Protein AF-A0A6C0F0F4-F1 (afdb_monomer_lite)

Radius of gyration: 43.68 Å; chains: 1; bounding box: 89×96×107 Å

Organism: NCBI:txid1070528

pLDDT: mean 72.04, std 22.29, range [31.94, 98.25]

Foldseek 3Di:
DDDDDDDDPCNVPDDDDDDDDDDDDDDDDDDDDDDDDDDDDDDDDDDDDDDDDDDDDDDDDDDDDDDDDDDDPPPPPPPPPPDPCNCVVVPLDDDPDPVLVVVLVVVLVVVVVVQVVCCVPVVDHDDPVVVVVCSSPPSSVVSCVVVVPPPPPPPPDDPPQQFAQAADPVRDGGRDGADVPDSHDPVVVVPRPQGGNPDDTPPPPPDPPDDPPPDDDDPCPPPPVDFDWDWDAQPNAIWTATPQQFTWHPDPVDTHTQAGQDPVSDGPNVPDDPDPPDDDDDDDDDDDDDDDDDDDDDDDDDDDDDDDDDDDDDDDDDDDDDDDDDDPDPPVVVVVVVVVVVVVVD

Structure (mmCIF, N/CA/C/O backbone):
data_AF-A0A6C0F0F4-F1
#
_entry.id   AF-A0A6C0F0F4-F1
#
loop_
_atom_site.group_PDB
_atom_site.id
_atom_site.type_symbol
_atom_site.label_atom_id
_atom_site.label_alt_id
_atom_site.label_comp_id
_atom_site.label_asym_id
_atom_site.label_entity_id
_atom_site.label_seq_id
_atom_site.pdbx_PDB_ins_code
_atom_site.Cartn_x
_atom_site.Cartn_y
_atom_site.Cartn_z
_atom_site.occupancy
_atom_site.B_iso_or_equiv
_atom_site.auth_seq_id
_atom_site.auth_comp_id
_atom_site.auth_asym_id
_atom_site.auth_atom_id
_atom_site.pdbx_PDB_model_num
ATOM 1 N N . MET A 1 1 ? -28.686 -41.088 42.254 1.00 45.53 1 MET A N 1
ATOM 2 C CA . MET A 1 1 ? -28.297 -39.808 41.620 1.00 45.53 1 MET A CA 1
ATOM 3 C C . MET A 1 1 ? -27.569 -38.955 42.652 1.00 45.53 1 MET A C 1
ATOM 5 O O . MET A 1 1 ? -28.222 -38.320 43.470 1.00 45.53 1 MET A O 1
ATOM 9 N N . SER A 1 2 ? -26.233 -39.005 42.679 1.00 46.75 2 SER A N 1
ATOM 10 C CA . SER A 1 2 ? -25.434 -38.201 43.618 1.00 46.75 2 SER A CA 1
ATOM 11 C C . SER A 1 2 ? -25.428 -36.741 43.190 1.00 46.75 2 SER A C 1
ATOM 13 O O . SER A 1 2 ? -24.999 -36.414 42.082 1.00 46.75 2 SER A O 1
ATOM 15 N N . ARG A 1 3 ? -25.915 -35.867 44.071 1.00 53.03 3 ARG A N 1
ATOM 16 C CA . ARG A 1 3 ? -25.839 -34.416 43.901 1.00 53.03 3 ARG A CA 1
ATOM 17 C C . ARG A 1 3 ? -24.384 -34.001 44.110 1.00 53.03 3 ARG A C 1
ATOM 19 O O . ARG A 1 3 ? -23.834 -34.228 45.183 1.00 53.03 3 ARG A O 1
ATOM 26 N N . LYS A 1 4 ? -23.756 -33.456 43.068 1.00 61.19 4 LYS A N 1
ATOM 27 C CA . LYS A 1 4 ? -22.416 -32.866 43.162 1.00 61.19 4 LYS A CA 1
ATOM 28 C C . LYS A 1 4 ? -22.505 -31.607 44.026 1.00 61.19 4 LYS A C 1
ATOM 30 O O . LYS A 1 4 ? -23.416 -30.802 43.832 1.00 61.19 4 LYS A O 1
ATOM 35 N N . SER A 1 5 ? -21.599 -31.480 44.987 1.00 75.00 5 SER A N 1
ATOM 36 C CA . SER A 1 5 ? -21.471 -30.304 45.844 1.00 75.00 5 SER A CA 1
ATOM 37 C C . SER A 1 5 ? -21.097 -29.064 45.019 1.00 75.00 5 SER A C 1
ATOM 39 O O . SER A 1 5 ? -20.391 -29.197 44.014 1.00 75.00 5 SER A O 1
ATOM 41 N N . PRO A 1 6 ? -21.575 -27.869 45.405 1.00 75.00 6 PRO A N 1
ATOM 42 C CA . PRO A 1 6 ? -21.180 -26.621 44.762 1.00 75.00 6 PRO A CA 1
ATOM 43 C C . PRO A 1 6 ? -19.680 -26.377 44.976 1.00 75.00 6 PRO A C 1
ATOM 45 O O . PRO A 1 6 ? -19.194 -26.505 46.098 1.00 75.00 6 PRO A O 1
ATOM 48 N N . LEU A 1 7 ? -18.968 -26.058 43.891 1.00 72.38 7 LEU A N 1
ATOM 49 C CA . LEU A 1 7 ? -17.549 -25.683 43.913 1.00 72.38 7 LEU A CA 1
ATOM 50 C C . LEU A 1 7 ? -17.374 -24.428 44.770 1.00 72.38 7 LEU A C 1
ATOM 52 O O . LEU A 1 7 ? -18.097 -23.443 44.579 1.00 72.38 7 LEU A O 1
ATOM 56 N N . THR A 1 8 ? -16.442 -24.471 45.717 1.00 84.25 8 THR A N 1
ATOM 57 C CA . THR A 1 8 ? -16.113 -23.315 46.553 1.00 84.25 8 THR A CA 1
ATOM 58 C C . THR A 1 8 ? -15.149 -22.395 45.807 1.00 84.25 8 THR A C 1
ATOM 60 O O . THR A 1 8 ? -14.489 -22.784 44.845 1.00 84.25 8 THR A O 1
ATOM 63 N N . ILE A 1 9 ? -15.081 -21.133 46.231 1.00 74.25 9 ILE A N 1
ATOM 64 C CA . ILE A 1 9 ? -14.183 -20.127 45.641 1.00 74.25 9 ILE A CA 1
ATOM 65 C C . ILE A 1 9 ? -12.708 -20.569 45.687 1.00 74.25 9 ILE A C 1
ATOM 67 O O . ILE A 1 9 ? -11.938 -20.235 44.787 1.00 74.25 9 ILE A O 1
ATOM 71 N N . ASP A 1 10 ? -12.344 -21.389 46.671 1.00 71.88 10 ASP A N 1
ATOM 72 C CA . ASP A 1 10 ? -10.990 -21.919 46.836 1.00 71.88 10 ASP A CA 1
ATOM 73 C C . ASP A 1 10 ? -10.621 -22.959 45.761 1.00 71.88 10 ASP A C 1
ATOM 75 O O . ASP A 1 10 ? -9.460 -23.038 45.358 1.00 71.88 10 ASP A O 1
ATOM 79 N N . ASP A 1 11 ? -11.604 -23.678 45.199 1.00 82.31 11 ASP A N 1
ATOM 80 C CA . ASP A 1 11 ? -11.387 -24.600 44.073 1.00 82.31 11 ASP A CA 1
ATOM 81 C C . ASP A 1 11 ? -11.025 -23.853 42.775 1.00 82.31 11 ASP A C 1
ATOM 83 O O . ASP A 1 11 ? -10.413 -24.418 41.867 1.00 82.31 11 ASP A O 1
ATOM 87 N N . ILE A 1 12 ? -11.410 -22.575 42.673 1.00 78.62 12 ILE A N 1
ATOM 88 C CA . ILE A 1 12 ? -11.171 -21.729 41.495 1.00 78.62 12 ILE A CA 1
ATOM 89 C C . ILE A 1 12 ? -9.824 -21.008 41.600 1.00 78.62 12 ILE A C 1
ATOM 91 O O . ILE A 1 12 ? -9.157 -20.804 40.585 1.00 78.62 12 ILE A O 1
ATOM 95 N N . LEU A 1 13 ? -9.421 -20.610 42.807 1.00 75.12 13 LEU A N 1
ATOM 96 C CA . LEU A 1 13 ? -8.236 -19.773 43.010 1.00 75.12 13 LEU A CA 1
ATOM 97 C C . LEU A 1 13 ? -6.936 -20.568 43.175 1.00 75.12 13 LEU A C 1
ATOM 99 O O . LEU A 1 13 ? -5.861 -19.995 43.007 1.00 75.12 13 LEU A O 1
ATOM 103 N N . GLY A 1 14 ? -7.024 -21.882 43.397 1.00 67.75 14 GLY A N 1
ATOM 104 C CA . GLY A 1 14 ? -5.859 -22.744 43.572 1.00 67.75 14 GLY A CA 1
ATOM 105 C C . GLY A 1 14 ? -5.114 -22.463 44.886 1.00 67.75 14 GLY A C 1
ATOM 106 O O . GLY A 1 14 ? -5.253 -21.394 45.483 1.00 67.75 14 GLY A O 1
ATOM 107 N N . PRO A 1 15 ? -4.326 -23.429 45.386 1.00 70.81 15 PRO A N 1
ATOM 108 C CA . PRO A 1 15 ? -3.599 -23.256 46.634 1.00 70.81 15 PRO A CA 1
ATOM 109 C C . PRO A 1 15 ? -2.618 -22.089 46.508 1.00 70.81 15 PRO A C 1
ATOM 111 O O . PRO A 1 15 ? -1.812 -22.027 45.578 1.00 70.81 15 PRO A O 1
ATOM 114 N N . ASN A 1 16 ? -2.708 -21.167 47.463 1.00 58.34 16 ASN A N 1
ATOM 115 C CA . ASN A 1 16 ? -1.835 -20.012 47.583 1.00 58.34 16 ASN A CA 1
ATOM 116 C C . ASN A 1 16 ? -0.414 -20.521 47.884 1.00 58.34 16 ASN A C 1
ATOM 118 O O . ASN A 1 16 ? -0.119 -20.938 49.003 1.00 58.34 16 ASN A O 1
ATOM 122 N N . ILE A 1 17 ? 0.437 -20.596 46.858 1.00 66.19 17 ILE A N 1
ATOM 123 C CA . ILE A 1 17 ? 1.831 -21.019 47.010 1.00 66.19 17 ILE A CA 1
ATOM 124 C C . ILE A 1 17 ? 2.569 -19.861 47.676 1.00 66.19 17 ILE A C 1
ATOM 126 O O . ILE A 1 17 ? 2.878 -18.859 47.027 1.00 66.19 17 ILE A O 1
ATOM 130 N N . GLU A 1 18 ? 2.833 -19.995 48.975 1.00 62.84 18 GLU A N 1
ATOM 131 C CA . GLU A 1 18 ? 3.741 -19.093 49.673 1.00 62.84 18 GLU A CA 1
ATOM 132 C C . GLU A 1 18 ? 5.120 -19.127 48.992 1.00 62.84 18 GLU A C 1
ATOM 134 O O . GLU A 1 18 ? 5.629 -20.207 48.665 1.00 62.84 18 GLU A O 1
ATOM 139 N N . PRO A 1 19 ? 5.732 -17.961 48.728 1.00 51.06 19 PRO A N 1
ATOM 140 C CA . PRO A 1 19 ? 7.023 -17.895 48.067 1.00 51.06 19 PRO A CA 1
ATOM 141 C C . PRO A 1 19 ? 8.103 -18.480 48.982 1.00 51.06 19 PRO A C 1
ATOM 143 O O . PRO A 1 19 ? 8.568 -17.833 49.916 1.00 51.06 19 PRO A O 1
ATOM 146 N N . SER A 1 20 ? 8.523 -19.709 48.684 1.00 50.16 20 SER A N 1
ATOM 147 C CA . SER A 1 20 ? 9.707 -20.327 49.275 1.00 50.16 20 SER A CA 1
ATOM 148 C C . SER A 1 20 ? 10.938 -19.463 48.997 1.00 50.16 20 SER A C 1
ATOM 150 O O . SER A 1 20 ? 11.209 -19.129 47.839 1.00 50.16 20 SER A O 1
ATOM 152 N N . GLU A 1 21 ? 11.677 -19.130 50.053 1.00 52.38 21 GLU A N 1
ATOM 153 C CA . GLU A 1 21 ? 12.922 -18.363 50.030 1.00 52.38 21 GLU A CA 1
ATOM 154 C C . GLU A 1 21 ? 13.905 -18.909 48.980 1.00 52.38 21 GLU A C 1
ATOM 156 O O . GLU A 1 21 ? 14.479 -19.990 49.118 1.00 52.38 21 GLU A O 1
ATOM 161 N N . VAL A 1 22 ? 14.102 -18.151 47.898 1.00 45.47 22 VAL A N 1
ATOM 162 C CA . VAL A 1 22 ? 15.100 -18.466 46.874 1.00 45.47 22 VAL A CA 1
ATOM 163 C C . VAL A 1 22 ? 16.435 -17.865 47.296 1.00 45.47 22 VAL A C 1
ATOM 165 O O . VAL A 1 22 ? 16.612 -16.648 47.336 1.00 45.47 22 VAL A O 1
ATOM 168 N N . SER A 1 23 ? 17.385 -18.755 47.571 1.00 51.34 23 SER A N 1
ATOM 169 C CA . SER A 1 23 ? 18.798 -18.461 47.791 1.00 51.34 23 SER A CA 1
ATOM 170 C C . SER A 1 23 ? 19.397 -17.598 46.673 1.00 51.34 23 SER A C 1
ATOM 172 O O . SER A 1 23 ? 19.218 -17.878 45.485 1.00 51.34 23 SER A O 1
ATOM 174 N N . SER A 1 24 ? 20.172 -16.597 47.077 1.00 48.16 24 SER A N 1
ATOM 175 C CA . SER A 1 24 ? 20.872 -15.606 46.258 1.00 48.16 24 SER A CA 1
ATOM 176 C C . SER A 1 24 ? 21.641 -16.202 45.060 1.00 48.16 24 SER A C 1
ATOM 178 O O . SER A 1 24 ? 22.442 -17.124 45.245 1.00 48.16 24 SER A O 1
ATOM 180 N N . PRO A 1 25 ? 21.497 -15.660 43.834 1.00 46.03 25 PRO A N 1
ATOM 181 C CA . PRO A 1 25 ? 22.268 -16.118 42.683 1.00 46.03 25 PRO A CA 1
ATOM 182 C C . PRO A 1 25 ? 23.699 -15.554 42.695 1.00 46.03 25 PRO A C 1
ATOM 184 O O . PRO A 1 25 ? 23.924 -14.365 42.926 1.00 46.03 25 PRO A O 1
ATOM 187 N N . LYS A 1 26 ? 24.678 -16.420 42.396 1.00 44.81 26 LYS A N 1
ATOM 188 C CA . LYS A 1 26 ? 26.081 -16.049 42.139 1.00 44.81 26 LYS A CA 1
ATOM 189 C C . LYS A 1 26 ? 26.202 -15.155 40.889 1.00 44.81 26 LYS A C 1
ATOM 191 O O . LYS A 1 26 ? 25.442 -15.339 39.937 1.00 44.81 26 LYS A O 1
ATOM 196 N N . PRO A 1 27 ? 27.182 -14.233 40.845 1.00 40.75 27 PRO A N 1
ATOM 197 C CA . PRO A 1 27 ? 27.330 -13.284 39.748 1.00 40.75 27 PRO A CA 1
ATOM 198 C C . PRO A 1 27 ? 27.832 -13.967 38.470 1.00 40.75 27 PRO A C 1
ATOM 200 O O . PRO A 1 27 ? 28.897 -14.586 38.445 1.00 40.75 27 PRO A O 1
ATOM 203 N N . ILE A 1 28 ? 27.065 -13.816 37.390 1.00 39.59 28 ILE A N 1
ATOM 204 C CA . ILE A 1 28 ? 27.452 -14.194 36.029 1.00 39.59 28 ILE A CA 1
ATOM 205 C C . ILE A 1 28 ? 28.293 -13.056 35.444 1.00 39.59 28 ILE A C 1
ATOM 207 O O . ILE A 1 28 ? 27.813 -11.935 35.282 1.00 39.59 28 ILE A O 1
ATOM 211 N N . GLN A 1 29 ? 29.551 -13.350 35.111 1.00 41.41 29 GLN A N 1
ATOM 212 C CA . GLN A 1 29 ? 30.416 -12.450 34.353 1.00 41.41 29 GLN A CA 1
ATOM 213 C C . GLN A 1 29 ? 29.905 -12.348 32.909 1.00 41.41 29 GLN A C 1
ATOM 215 O O . GLN A 1 29 ? 30.041 -13.279 32.117 1.00 41.41 29 GLN A O 1
ATOM 220 N N . THR A 1 30 ? 29.301 -11.213 32.560 1.00 34.50 30 THR A N 1
ATOM 221 C CA . THR A 1 30 ? 28.928 -10.885 31.182 1.00 34.50 30 THR A CA 1
ATOM 222 C C . THR A 1 30 ? 30.073 -10.176 30.471 1.00 34.50 30 THR A C 1
ATOM 224 O O . THR A 1 30 ? 30.497 -9.091 30.864 1.00 34.50 30 THR A O 1
ATOM 227 N N . SER A 1 31 ? 30.538 -10.786 29.385 1.00 45.12 31 SER A N 1
ATOM 228 C CA . SER A 1 31 ? 31.461 -10.214 28.410 1.00 45.12 31 SER A CA 1
ATOM 229 C C . SER A 1 31 ? 30.873 -8.991 27.686 1.00 45.12 31 SER A C 1
ATOM 231 O O . SER A 1 31 ? 29.740 -9.031 27.208 1.00 45.12 31 SER A O 1
ATOM 233 N N . ASN A 1 32 ? 31.702 -7.949 27.584 1.00 42.91 32 ASN A N 1
ATOM 234 C CA . ASN A 1 32 ? 31.602 -6.690 26.827 1.00 42.91 32 ASN A CA 1
ATOM 235 C C . ASN A 1 32 ? 30.522 -6.558 25.726 1.00 42.91 32 ASN A C 1
ATOM 237 O O . ASN A 1 32 ? 30.566 -7.289 24.732 1.00 42.91 32 ASN A O 1
ATOM 241 N N . PRO A 1 33 ? 29.685 -5.499 25.767 1.00 43.56 33 PRO A N 1
ATOM 242 C CA . PRO A 1 33 ? 28.956 -5.021 24.602 1.00 43.56 33 PRO A CA 1
ATOM 243 C C . PRO A 1 33 ? 29.789 -4.009 23.797 1.00 43.56 33 PRO A C 1
ATOM 245 O O . PRO A 1 33 ? 30.305 -3.012 24.300 1.00 43.56 33 PRO A O 1
ATOM 248 N N . LYS A 1 34 ? 29.885 -4.282 22.496 1.00 43.00 34 LYS A N 1
ATOM 249 C CA . LYS A 1 34 ? 30.520 -3.453 21.472 1.00 43.00 34 LYS A CA 1
ATOM 250 C C . LYS A 1 34 ? 29.698 -2.176 21.241 1.00 43.00 34 LYS A C 1
ATOM 252 O O . LYS A 1 34 ? 28.516 -2.247 20.913 1.00 43.00 34 LYS A O 1
ATOM 257 N N . LEU A 1 35 ? 30.353 -1.026 21.409 1.00 38.66 35 LEU A N 1
ATOM 258 C CA . LEU A 1 35 ? 29.859 0.324 21.124 1.00 38.66 35 LEU A CA 1
ATOM 259 C C . LEU A 1 35 ? 29.220 0.418 19.727 1.00 38.66 35 LEU A C 1
ATOM 261 O O . LEU A 1 35 ? 29.896 0.221 18.718 1.00 38.66 35 LEU A O 1
ATOM 265 N N . ILE A 1 36 ? 27.936 0.784 19.672 1.00 38.00 36 ILE A N 1
ATOM 266 C CA . ILE A 1 36 ? 27.292 1.329 18.472 1.00 38.00 36 ILE A CA 1
ATOM 267 C C . ILE A 1 36 ? 26.959 2.793 18.759 1.00 38.00 36 ILE A C 1
ATOM 269 O O . ILE A 1 36 ? 26.296 3.139 19.736 1.00 38.00 36 ILE A O 1
ATOM 273 N N . SER A 1 37 ? 27.501 3.648 17.901 1.00 37.75 37 SER A N 1
ATOM 274 C CA . SER A 1 37 ? 27.468 5.104 17.926 1.00 37.75 37 SER A CA 1
ATOM 275 C C . SER A 1 37 ? 26.051 5.686 17.929 1.00 37.75 37 SER A C 1
ATOM 277 O O . SER A 1 37 ? 25.209 5.330 17.105 1.00 37.75 37 SER A O 1
ATOM 279 N N . LYS A 1 38 ? 25.832 6.648 18.831 1.00 34.19 38 LYS A N 1
ATOM 280 C CA . LYS A 1 38 ? 24.619 7.461 18.980 1.00 34.19 38 LYS A CA 1
ATOM 281 C C . LYS A 1 38 ? 24.407 8.375 17.764 1.00 34.19 38 LYS A C 1
ATOM 283 O O . LYS A 1 38 ? 25.158 9.326 17.568 1.00 34.19 38 LYS A O 1
ATOM 288 N N . GLY A 1 39 ? 23.341 8.136 17.001 1.00 34.97 39 GLY A N 1
ATOM 289 C CA . GLY A 1 39 ? 22.760 9.121 16.085 1.00 34.97 39 GLY A CA 1
ATOM 290 C C . GLY A 1 39 ? 21.808 10.045 16.847 1.00 34.97 39 GLY A C 1
ATOM 291 O O . GLY A 1 39 ? 20.791 9.595 17.367 1.00 34.97 39 GLY A O 1
ATOM 292 N N . LYS A 1 40 ? 22.152 11.334 16.942 1.00 39.41 40 LYS A N 1
ATOM 293 C CA . LYS A 1 40 ? 21.338 12.384 17.574 1.00 39.41 40 LYS A CA 1
ATOM 294 C C . LYS A 1 40 ? 20.055 12.621 16.766 1.00 39.41 40 LYS A C 1
ATOM 296 O O . LYS A 1 40 ? 20.112 13.218 15.696 1.00 39.41 40 LYS A O 1
ATOM 301 N N . SER A 1 41 ? 18.899 12.216 17.285 1.00 37.19 41 SER A N 1
ATOM 302 C CA . SER A 1 41 ? 17.595 12.671 16.782 1.00 37.19 41 SER A CA 1
ATOM 303 C C . SER A 1 41 ? 17.152 13.872 17.619 1.00 37.19 41 SER A C 1
ATOM 305 O O . SER A 1 41 ? 16.857 13.734 18.804 1.00 37.19 41 SER A O 1
ATOM 307 N N . LYS A 1 42 ? 17.152 15.068 17.021 1.00 38.50 42 LYS A N 1
ATOM 308 C CA . LYS A 1 42 ? 16.569 16.277 17.619 1.00 38.50 42 LYS A CA 1
ATOM 309 C C . LYS A 1 42 ? 15.053 16.082 17.726 1.00 38.50 42 LYS A C 1
ATOM 311 O O . LYS A 1 42 ? 14.377 16.005 16.703 1.00 38.50 42 LYS A O 1
ATOM 316 N N . ALA A 1 43 ? 14.528 16.014 18.946 1.00 36.47 43 ALA A N 1
ATOM 317 C CA . ALA A 1 43 ? 13.098 16.130 19.193 1.00 36.47 43 ALA A CA 1
ATOM 318 C C . ALA A 1 43 ? 12.671 17.578 18.903 1.00 36.47 43 ALA A C 1
ATOM 320 O O . ALA A 1 43 ? 13.153 18.513 19.539 1.00 36.47 43 ALA A O 1
ATOM 321 N N . LYS A 1 44 ? 11.810 17.759 17.899 1.00 43.09 44 LYS A N 1
ATOM 322 C CA . LYS A 1 44 ? 11.150 19.029 17.593 1.00 43.09 44 LYS A CA 1
ATOM 323 C C . LYS A 1 44 ? 9.868 19.066 18.422 1.00 43.09 44 LYS A C 1
ATOM 325 O O . LYS A 1 44 ? 8.933 18.327 18.127 1.00 43.09 44 LYS A O 1
ATOM 330 N N . SER A 1 45 ? 9.861 19.859 19.488 1.00 35.78 45 SER A N 1
ATOM 331 C CA . SER A 1 45 ? 8.654 20.187 20.241 1.00 35.78 45 SER A CA 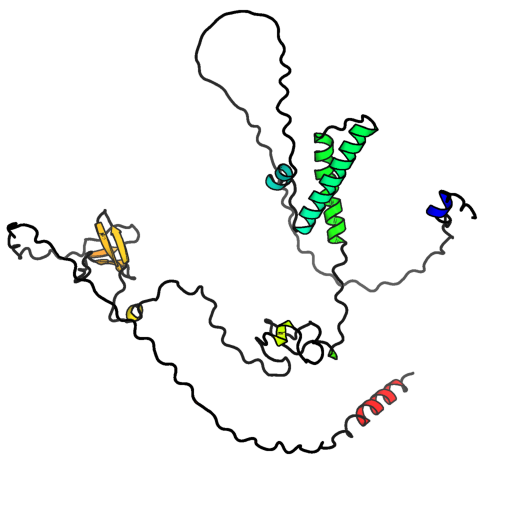1
ATOM 332 C C . SER A 1 45 ? 7.688 20.927 19.314 1.00 35.78 45 SER A C 1
ATOM 334 O O . SER A 1 45 ? 8.020 21.967 18.750 1.00 35.78 45 SER A O 1
ATOM 336 N N . ILE A 1 46 ? 6.507 20.350 19.105 1.00 34.06 46 ILE A N 1
ATOM 337 C CA . ILE A 1 46 ? 5.395 20.996 18.409 1.00 34.06 46 ILE A CA 1
ATOM 338 C C . ILE A 1 46 ? 4.449 21.475 19.508 1.00 34.06 46 ILE A C 1
ATOM 340 O O . ILE A 1 46 ? 3.703 20.686 20.080 1.00 34.06 46 ILE A O 1
ATOM 344 N N . SER A 1 47 ? 4.530 22.760 19.841 1.00 36.12 47 SER A N 1
ATOM 345 C CA . SER A 1 47 ? 3.505 23.459 20.611 1.00 36.12 47 SER A CA 1
ATOM 346 C C . SER A 1 47 ? 2.329 23.744 19.679 1.00 36.12 47 SER A C 1
ATOM 348 O O . SER A 1 47 ? 2.461 24.535 18.746 1.00 36.12 47 SER A O 1
ATOM 350 N N . ILE A 1 48 ? 1.203 23.070 19.900 1.00 32.16 48 ILE A N 1
ATOM 351 C CA . ILE A 1 48 ? -0.057 23.358 19.210 1.00 32.16 48 ILE A CA 1
ATOM 352 C C . ILE A 1 48 ? -0.782 24.415 20.043 1.00 32.16 48 ILE A C 1
ATOM 354 O O . ILE A 1 48 ? -1.341 24.105 21.092 1.00 32.16 48 ILE A O 1
ATOM 358 N N . SER A 1 49 ? -0.721 25.667 19.601 1.00 32.78 49 SER A N 1
ATOM 359 C CA . SER A 1 49 ? -1.587 26.744 20.075 1.00 32.78 49 SER A CA 1
ATOM 360 C C . SER A 1 49 ? -2.964 26.593 19.428 1.00 32.78 49 SER A C 1
ATOM 362 O O . SER A 1 49 ? -3.093 26.529 18.207 1.00 32.78 49 SER A O 1
ATOM 364 N N . ILE A 1 50 ? -3.993 26.495 20.266 1.00 38.47 50 ILE A N 1
ATOM 365 C CA . ILE A 1 50 ? -5.400 26.471 19.862 1.00 38.47 50 ILE A CA 1
ATOM 366 C C . ILE A 1 50 ? -5.802 27.918 19.526 1.00 38.47 50 ILE A C 1
ATOM 368 O O . ILE A 1 50 ? -5.581 28.792 20.366 1.00 38.47 50 ILE A O 1
ATOM 372 N N . PRO A 1 51 ? -6.352 28.217 18.335 1.00 36.88 51 PRO A N 1
ATOM 373 C CA . PRO A 1 51 ? -6.843 29.555 18.038 1.00 36.88 51 PRO A CA 1
ATOM 374 C C . PRO A 1 51 ? -8.179 29.804 18.751 1.00 36.88 51 PRO A C 1
ATOM 376 O O . PRO A 1 51 ? -9.165 29.108 18.506 1.00 36.88 51 PRO A O 1
ATOM 379 N N . ASN A 1 52 ? -8.204 30.824 19.611 1.00 37.41 52 ASN A N 1
ATOM 380 C CA . ASN A 1 52 ? -9.439 31.428 20.103 1.00 37.41 52 ASN A CA 1
ATOM 381 C C . ASN A 1 52 ? -10.190 32.032 18.914 1.00 37.41 52 ASN A C 1
ATOM 383 O O . ASN A 1 52 ? -9.653 32.865 18.187 1.00 37.41 52 ASN A O 1
ATOM 387 N N . THR A 1 53 ? -11.424 31.583 18.705 1.00 31.94 53 THR A N 1
ATOM 388 C CA . THR A 1 53 ? -12.333 32.156 17.713 1.00 31.94 53 THR A CA 1
ATOM 389 C C . THR A 1 53 ? -13.182 33.204 18.425 1.00 31.94 53 THR A C 1
ATOM 391 O O . THR A 1 53 ? -14.208 32.886 19.019 1.00 31.94 53 THR A O 1
ATOM 394 N N . GLU A 1 54 ? -12.711 34.449 18.422 1.00 35.62 54 GLU A N 1
ATOM 395 C CA . GLU A 1 54 ? -13.524 35.608 18.785 1.00 35.62 54 GLU A CA 1
ATOM 396 C C . GLU A 1 54 ? -14.362 36.006 17.566 1.00 35.62 54 GLU A C 1
ATOM 398 O O . GLU A 1 54 ? -13.851 36.401 16.521 1.00 35.62 54 GLU A O 1
ATOM 403 N N . SER A 1 55 ? -15.671 35.820 17.705 1.00 33.00 55 SER A N 1
ATOM 404 C CA . SER A 1 55 ? -16.706 36.278 16.786 1.00 33.00 55 SER A CA 1
ATOM 405 C C . SER A 1 55 ? -17.107 37.694 17.189 1.00 33.00 55 SER A C 1
ATOM 407 O O . SER A 1 55 ? -17.773 37.870 18.209 1.00 33.00 55 SER A O 1
ATOM 409 N N . SER A 1 56 ? -16.732 38.693 16.394 1.00 41.41 56 SER A N 1
ATOM 410 C CA . SER A 1 56 ? -17.282 40.045 16.482 1.00 41.41 56 SER A CA 1
ATOM 411 C C . SER A 1 56 ? -18.514 40.189 15.584 1.00 41.41 56 SER A C 1
ATOM 413 O O . SER A 1 56 ? -18.453 39.908 14.385 1.00 41.41 56 SER A O 1
ATOM 415 N N . ASN A 1 57 ? -19.600 40.665 16.199 1.00 39.50 57 ASN A N 1
ATOM 416 C CA . ASN A 1 57 ? -20.791 41.272 15.589 1.00 39.50 57 ASN A CA 1
ATOM 417 C C . ASN A 1 57 ? -20.375 42.430 14.637 1.00 39.50 57 ASN A C 1
ATOM 419 O O . ASN A 1 57 ? -19.241 42.893 14.706 1.00 39.50 57 ASN A O 1
ATOM 423 N N . GLU A 1 58 ? -21.179 42.976 13.720 1.00 40.44 58 GLU A N 1
ATOM 424 C CA . GLU A 1 58 ? -22.504 43.577 13.919 1.00 40.44 58 GLU A CA 1
ATOM 425 C C . GLU A 1 58 ? -22.975 44.189 12.575 1.00 40.44 58 GLU A C 1
ATOM 427 O O . GLU A 1 58 ? -22.134 44.691 11.828 1.00 40.44 58 GLU A O 1
ATOM 432 N N . ALA A 1 59 ? -24.285 44.182 12.282 1.00 35.88 59 ALA A N 1
ATOM 433 C CA . ALA A 1 59 ? -25.020 45.335 11.725 1.00 35.88 59 ALA A CA 1
ATOM 434 C C . ALA A 1 59 ? -26.521 45.029 11.512 1.00 35.88 59 ALA A C 1
ATOM 436 O O . ALA A 1 59 ? -26.895 44.301 10.598 1.00 35.88 59 ALA A O 1
ATOM 437 N N . ASN A 1 60 ? -27.334 45.679 12.353 1.00 40.38 60 ASN A N 1
ATOM 438 C CA . ASN A 1 60 ? -28.631 46.331 12.110 1.00 40.38 60 ASN A CA 1
ATOM 439 C C . ASN A 1 60 ? -29.801 45.560 11.467 1.00 40.38 60 ASN A C 1
ATOM 441 O O . ASN A 1 60 ? -29.745 45.180 10.304 1.00 40.38 60 ASN A O 1
ATOM 445 N N . THR A 1 61 ? -30.951 45.523 12.159 1.00 36.97 61 THR A N 1
ATOM 446 C CA . THR A 1 61 ? -32.148 46.337 11.822 1.00 36.97 61 THR A CA 1
ATOM 447 C C . THR A 1 61 ? -33.160 46.295 12.981 1.00 36.97 61 THR A C 1
ATOM 449 O O . THR A 1 61 ? -33.281 45.300 13.690 1.00 36.97 61 THR A O 1
ATOM 452 N N . GLU A 1 62 ? -33.821 47.431 13.184 1.00 44.53 62 GLU A N 1
ATOM 453 C CA . GLU A 1 62 ? -34.672 47.844 14.299 1.00 44.53 62 GLU A CA 1
ATOM 454 C C . GLU A 1 62 ? -36.037 47.136 14.424 1.00 44.53 62 GLU A C 1
ATOM 456 O O . GLU A 1 62 ? -36.585 46.594 13.467 1.00 44.53 62 GLU A O 1
ATOM 461 N N . SER A 1 63 ? -36.635 47.356 15.605 1.00 40.00 63 SER A N 1
ATOM 462 C CA . SER A 1 63 ? -38.072 47.373 15.936 1.00 40.00 63 SER A CA 1
ATOM 463 C C . SER A 1 63 ? -38.777 46.024 16.150 1.00 40.00 63 SER A C 1
ATOM 465 O O . SER A 1 63 ? -39.010 45.257 15.228 1.00 40.00 63 SER A O 1
ATOM 467 N N . ASN A 1 64 ? -39.223 45.739 17.378 1.00 38.12 64 ASN A N 1
ATOM 468 C CA . ASN A 1 64 ? -40.538 46.172 17.865 1.00 38.12 64 ASN A CA 1
ATOM 469 C C . ASN A 1 64 ? -40.758 45.713 19.321 1.00 38.12 64 ASN A C 1
ATOM 471 O O . ASN A 1 64 ? -40.323 44.642 19.737 1.00 38.12 64 ASN A O 1
ATOM 475 N N . SER A 1 65 ? -41.437 46.548 20.094 1.00 50.25 65 SER A N 1
ATOM 476 C CA . SER A 1 65 ? -41.741 46.384 21.515 1.00 50.25 65 SER A CA 1
ATOM 477 C C . SER A 1 65 ? -42.893 45.409 21.780 1.00 50.25 65 SER A C 1
ATOM 479 O O . SER A 1 65 ? -43.975 45.590 21.228 1.00 50.25 65 SER A O 1
ATOM 481 N N . ASN A 1 66 ? -42.707 44.465 22.711 1.00 45.28 66 ASN A N 1
ATOM 482 C CA . ASN A 1 66 ? -43.769 44.001 23.615 1.00 45.28 66 ASN A CA 1
ATOM 483 C C . ASN A 1 66 ? -43.189 43.205 24.804 1.00 45.28 66 ASN A C 1
ATOM 485 O O . ASN A 1 66 ? -42.386 42.299 24.575 1.00 45.28 66 ASN A O 1
ATOM 489 N N . PRO A 1 67 ? -43.579 43.484 26.064 1.00 56.84 67 PRO A N 1
ATOM 490 C CA . PRO A 1 67 ? -43.137 42.704 27.211 1.00 56.84 67 PRO A CA 1
ATOM 491 C C . PRO A 1 67 ? -44.137 41.577 27.493 1.00 56.84 67 PRO A C 1
ATOM 493 O O . PRO A 1 67 ? -45.311 41.833 27.751 1.00 56.84 67 PRO A O 1
ATOM 496 N N . ASN A 1 68 ? -43.673 40.329 27.496 1.00 44.56 68 ASN A N 1
ATOM 497 C CA . ASN A 1 68 ? -44.415 39.229 28.109 1.00 44.56 68 ASN A CA 1
ATOM 498 C C . ASN A 1 68 ? -43.448 38.391 28.965 1.00 44.56 68 ASN A C 1
ATOM 500 O O . ASN A 1 68 ? -42.400 37.985 28.454 1.00 44.56 68 ASN A O 1
ATOM 504 N N . PRO A 1 69 ? -43.727 38.179 30.263 1.00 62.94 69 PRO A N 1
ATOM 505 C CA . PRO A 1 69 ? -42.829 37.477 31.164 1.00 62.94 69 PRO A CA 1
ATOM 506 C C . PRO A 1 69 ? -43.066 35.962 31.101 1.00 62.94 69 PRO A C 1
ATOM 508 O O . PRO A 1 69 ? -44.155 35.505 30.771 1.00 62.94 69 PRO A O 1
ATOM 511 N N . ASN A 1 70 ? -42.055 35.202 31.525 1.00 57.75 70 ASN A N 1
ATOM 512 C CA . ASN A 1 70 ? -42.063 33.749 31.722 1.00 57.75 70 ASN A CA 1
ATOM 513 C C . ASN A 1 70 ? -42.124 32.873 30.465 1.00 57.75 70 ASN A C 1
ATOM 515 O O . ASN A 1 70 ? -43.188 32.518 29.974 1.00 57.75 70 ASN A O 1
ATOM 519 N N . LEU A 1 71 ? -40.956 32.357 30.089 1.00 44.12 71 LEU A N 1
ATOM 520 C CA . LEU A 1 71 ? -40.666 30.921 30.134 1.00 44.12 71 LEU A CA 1
ATOM 521 C C . LEU A 1 71 ? -39.167 30.756 29.902 1.00 44.12 71 LEU A C 1
ATOM 523 O O . LEU A 1 71 ? -38.633 31.272 28.931 1.00 44.12 71 LEU A O 1
ATOM 527 N N . ASN A 1 72 ? -38.498 30.082 30.830 1.00 55.44 72 ASN A N 1
ATOM 528 C CA . ASN A 1 72 ? -37.093 29.713 30.747 1.00 55.44 72 ASN A CA 1
ATOM 529 C C . ASN A 1 72 ? -37.008 28.413 29.927 1.00 55.44 72 ASN A C 1
ATOM 531 O O . ASN A 1 72 ? -37.355 27.358 30.470 1.00 55.44 72 ASN A O 1
ATOM 535 N N . PRO A 1 73 ? -36.614 28.425 28.638 1.00 49.00 73 PRO A N 1
ATOM 536 C CA . PRO A 1 73 ? -36.296 27.194 27.953 1.00 49.00 73 PRO A CA 1
ATOM 537 C C . PRO A 1 73 ? -34.852 26.889 28.330 1.00 49.00 73 PRO A C 1
ATOM 539 O O . PRO A 1 73 ? -33.922 27.551 27.875 1.00 49.00 73 PRO A O 1
ATOM 542 N N . ASN A 1 74 ? -34.662 25.882 29.180 1.00 50.22 74 ASN A N 1
ATOM 543 C CA . ASN A 1 74 ? -33.396 25.169 29.219 1.00 50.22 74 ASN A CA 1
ATOM 544 C C . ASN A 1 74 ? -33.104 24.715 27.788 1.00 50.22 74 ASN A C 1
ATOM 546 O O . ASN A 1 74 ? -33.647 23.713 27.323 1.00 50.22 74 ASN A O 1
ATOM 550 N N . THR A 1 75 ? -32.288 25.499 27.088 1.00 42.81 75 THR A N 1
ATOM 551 C CA . THR A 1 75 ? -31.711 25.185 25.792 1.00 42.81 75 THR A CA 1
ATOM 552 C C . THR A 1 75 ? -30.791 23.997 26.020 1.00 42.81 75 THR A C 1
ATOM 554 O O . THR A 1 75 ? -29.592 24.148 26.250 1.00 42.81 75 THR A O 1
ATOM 557 N N . SER A 1 76 ? -31.369 22.797 26.040 1.00 53.97 76 SER A N 1
ATOM 558 C CA . SER A 1 76 ? -30.625 21.563 25.886 1.00 53.97 76 SER A CA 1
ATOM 559 C C . SER A 1 76 ? -30.012 21.633 24.498 1.00 53.97 76 SER A C 1
ATOM 561 O O . SER A 1 76 ? -30.667 21.389 23.483 1.00 53.97 76 SER A O 1
ATOM 563 N N . SER A 1 77 ? -28.748 22.051 24.446 1.00 55.66 77 SER A N 1
ATOM 564 C CA . SER A 1 77 ? -27.932 21.865 23.259 1.00 55.66 77 SER A CA 1
ATOM 565 C C . SER A 1 77 ? -28.140 20.420 22.798 1.00 55.66 77 SER A C 1
ATOM 567 O O . SER A 1 77 ? -28.135 19.512 23.639 1.00 55.66 77 SER A O 1
ATOM 569 N N . PRO A 1 78 ? -28.431 20.192 21.504 1.00 60.16 78 PRO A N 1
ATOM 570 C CA . PRO A 1 78 ? -28.686 18.853 21.005 1.00 60.16 78 PRO A CA 1
ATOM 571 C C . PRO A 1 78 ? -27.490 18.005 21.410 1.00 60.16 78 PRO A C 1
ATOM 573 O O . PRO A 1 78 ? -26.364 18.299 21.006 1.00 60.16 78 PRO A O 1
ATOM 576 N N . VAL A 1 79 ? -27.735 17.026 22.284 1.00 53.28 79 VAL A N 1
ATOM 577 C CA . VAL A 1 79 ? -26.721 16.097 22.773 1.00 53.28 79 VAL A CA 1
ATOM 578 C C . VAL A 1 79 ? -26.233 15.365 21.539 1.00 53.28 79 VAL A C 1
ATOM 580 O O . VAL A 1 79 ? -26.869 14.422 21.072 1.00 53.28 79 VAL A O 1
ATOM 583 N N . GLN A 1 80 ? -25.159 15.877 20.942 1.00 57.41 80 GLN A N 1
ATOM 584 C CA . GLN A 1 80 ? -24.549 15.271 19.780 1.00 57.41 80 GLN A CA 1
ATOM 585 C C . GLN A 1 80 ? -24.057 13.920 20.256 1.00 57.41 80 GLN A C 1
ATOM 587 O O . GLN A 1 80 ? -23.126 13.814 21.056 1.00 57.41 80 GLN A O 1
ATOM 592 N N . GLU A 1 81 ? -24.756 12.880 19.828 1.00 65.19 81 GLU A N 1
ATOM 593 C CA . GLU A 1 81 ? -24.373 11.519 20.108 1.00 65.19 81 GLU A CA 1
ATOM 594 C C . GLU A 1 81 ? -22.993 11.328 19.476 1.00 65.19 81 GLU A C 1
ATOM 596 O O . GLU A 1 81 ? -22.867 11.205 18.260 1.00 65.19 81 GLU A O 1
ATOM 601 N N . THR A 1 82 ? -21.938 11.411 20.296 1.00 65.06 82 THR A N 1
ATOM 602 C CA . THR A 1 82 ? -20.558 11.205 19.849 1.00 65.06 82 THR A CA 1
ATOM 603 C C . THR A 1 82 ? -20.467 9.817 19.228 1.00 65.06 82 THR A C 1
ATOM 605 O O . THR A 1 82 ? -20.433 8.795 19.916 1.00 65.06 82 THR A O 1
ATOM 608 N N . ASN A 1 83 ? -20.556 9.780 17.902 1.00 83.88 83 ASN A N 1
ATOM 609 C CA . ASN A 1 83 ? -20.404 8.574 17.120 1.00 83.88 83 ASN A CA 1
ATOM 610 C C . ASN A 1 83 ? -18.907 8.235 17.118 1.00 83.88 83 ASN A C 1
ATOM 612 O O . ASN A 1 83 ? -18.061 9.120 16.988 1.00 83.88 83 ASN A O 1
ATOM 616 N N . ILE A 1 84 ? -18.567 6.957 17.259 1.00 86.56 84 ILE A N 1
ATOM 617 C CA . ILE A 1 84 ? -17.194 6.449 17.126 1.00 86.56 84 ILE A CA 1
ATOM 618 C C . ILE A 1 84 ? -16.546 6.971 15.839 1.00 86.56 84 ILE A C 1
ATOM 620 O O . ILE A 1 84 ? -15.363 7.317 15.826 1.00 86.56 84 ILE A O 1
ATOM 624 N N . ASP A 1 85 ? -17.345 7.090 14.779 1.00 85.62 85 ASP A N 1
ATOM 625 C CA . ASP A 1 85 ? -16.927 7.637 13.496 1.00 85.62 85 ASP A CA 1
ATOM 626 C C . ASP A 1 85 ? -16.400 9.070 13.630 1.00 85.62 85 ASP A C 1
ATOM 628 O O . ASP A 1 85 ? -15.426 9.413 12.976 1.00 85.62 85 ASP A O 1
ATOM 632 N N . TYR A 1 86 ? -16.954 9.897 14.522 1.00 89.94 86 TYR A N 1
ATOM 633 C CA . TYR A 1 86 ? -16.455 11.253 14.781 1.00 89.94 86 TYR A CA 1
ATOM 634 C C . TYR A 1 86 ? -15.048 11.231 15.395 1.00 89.94 86 TYR A C 1
ATOM 636 O O . TYR A 1 86 ? -14.166 11.973 14.964 1.00 89.94 86 TYR A O 1
ATOM 644 N N . ILE A 1 87 ? -14.806 10.337 16.361 1.00 87.50 87 ILE A N 1
ATOM 645 C CA . ILE A 1 87 ? -13.494 10.193 17.015 1.00 87.50 87 ILE A CA 1
ATOM 646 C C . ILE A 1 87 ? -12.434 9.751 15.995 1.00 87.50 87 ILE A C 1
ATOM 648 O O . ILE A 1 87 ? -11.315 10.271 15.989 1.00 87.50 87 ILE A O 1
ATOM 652 N N . LEU A 1 88 ? -12.788 8.812 15.114 1.00 86.69 88 LEU A N 1
ATOM 653 C CA . LEU A 1 88 ? -11.879 8.292 14.093 1.00 86.69 88 LEU A CA 1
ATOM 654 C C . LEU A 1 88 ? -11.675 9.278 12.929 1.00 86.69 88 LEU A C 1
ATOM 656 O O . LEU A 1 88 ? -10.534 9.508 12.526 1.00 86.69 88 LEU A O 1
ATOM 660 N N . ASN A 1 89 ? -12.743 9.897 12.416 1.00 89.00 89 ASN A N 1
ATOM 661 C CA . ASN A 1 89 ? -12.695 10.777 11.242 1.00 89.00 89 ASN A CA 1
ATOM 662 C C . ASN A 1 89 ? -12.013 12.116 11.533 1.00 89.00 89 ASN A C 1
ATOM 664 O O . ASN A 1 89 ? -11.292 12.627 10.678 1.00 89.00 89 ASN A O 1
ATOM 668 N N . ASN A 1 90 ? -12.150 12.650 12.749 1.00 90.25 90 ASN A N 1
ATOM 669 C CA . ASN A 1 90 ? -11.464 13.887 13.134 1.00 90.25 90 ASN A CA 1
ATOM 670 C C . ASN A 1 90 ? -9.986 13.680 13.470 1.00 90.25 90 ASN A C 1
ATOM 672 O O . ASN A 1 90 ? -9.278 14.631 13.799 1.00 90.25 90 ASN A O 1
ATOM 676 N N . GLY A 1 91 ? -9.500 12.437 13.414 1.00 86.00 91 GLY A N 1
ATOM 677 C CA . GLY A 1 91 ? -8.102 12.124 13.672 1.00 86.00 91 GLY A CA 1
ATOM 678 C C . GLY A 1 91 ? -7.661 12.405 15.109 1.00 86.00 91 GLY A C 1
ATOM 679 O O . GLY A 1 91 ? -6.463 12.590 15.324 1.00 86.00 91 GLY A O 1
ATOM 680 N N . LEU A 1 92 ? -8.597 12.410 16.072 1.00 90.25 92 LEU A N 1
ATOM 681 C CA . LEU A 1 92 ? -8.304 12.490 17.512 1.00 90.25 92 LEU A CA 1
ATOM 682 C C . LEU A 1 92 ? -7.403 11.333 17.950 1.00 90.25 92 LEU A C 1
ATOM 684 O O . LEU A 1 92 ? -6.505 11.513 18.769 1.00 90.25 92 LEU A O 1
ATOM 688 N N . VAL A 1 93 ? -7.613 10.154 17.359 1.00 92.38 93 VAL A N 1
ATOM 689 C CA . VAL A 1 93 ? -6.746 8.992 17.538 1.00 92.38 93 VAL A CA 1
ATOM 690 C C . VAL A 1 93 ? -6.311 8.478 16.173 1.00 92.38 93 VAL A C 1
ATOM 692 O O . VAL A 1 93 ? -7.136 8.135 15.327 1.00 92.38 93 VAL A 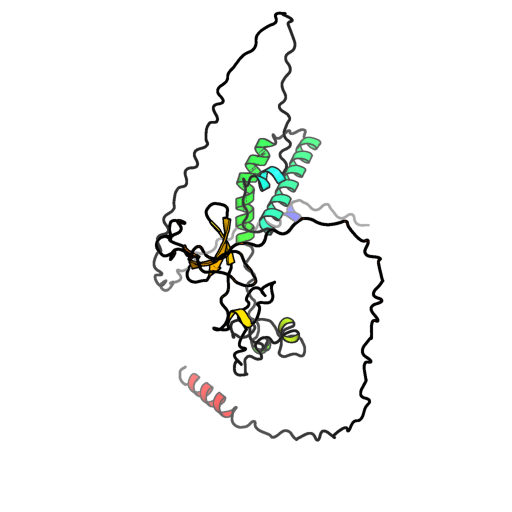O 1
ATOM 695 N N . LYS A 1 94 ? -4.995 8.415 15.953 1.00 92.25 94 LYS A N 1
ATOM 696 C CA . LYS A 1 94 ? -4.394 7.853 14.739 1.00 92.25 94 LYS A CA 1
ATOM 697 C C . LYS A 1 94 ? -3.746 6.517 15.069 1.00 92.25 94 LYS A C 1
ATOM 699 O O . LYS A 1 94 ? -2.945 6.425 15.995 1.00 92.25 94 LYS A O 1
ATOM 704 N N . PHE A 1 95 ? -4.099 5.497 14.296 1.00 93.00 95 PHE A N 1
ATOM 705 C CA . PHE A 1 95 ? -3.554 4.149 14.416 1.00 93.00 95 PHE A CA 1
ATOM 706 C C . PHE A 1 95 ? -2.688 3.819 13.201 1.00 93.00 95 PHE A C 1
ATOM 708 O O . PHE A 1 95 ? -3.024 4.194 12.078 1.00 93.00 95 PHE A O 1
ATOM 715 N N . ASP A 1 96 ? -1.604 3.073 13.415 1.00 91.69 96 ASP A N 1
ATOM 716 C CA . ASP A 1 96 ? -0.657 2.715 12.350 1.00 91.69 96 ASP A CA 1
ATOM 717 C C . ASP A 1 96 ? -1.172 1.557 11.481 1.00 91.69 96 ASP A C 1
ATOM 719 O O . ASP A 1 96 ? -0.751 1.368 10.339 1.00 91.69 96 ASP A O 1
ATOM 723 N N . ASN A 1 97 ? -2.066 0.733 12.034 1.00 91.06 97 ASN A N 1
ATOM 724 C CA . ASN A 1 97 ? -2.541 -0.495 11.408 1.00 91.06 97 ASN A CA 1
ATOM 725 C C . ASN A 1 97 ? -4.064 -0.621 11.530 1.00 91.06 97 ASN A C 1
ATOM 727 O O . ASN A 1 97 ? -4.625 -0.386 12.598 1.00 91.06 97 ASN A O 1
ATOM 731 N N . LYS A 1 98 ? -4.721 -1.105 10.468 1.00 92.19 98 LYS A N 1
ATOM 732 C CA . LYS A 1 98 ? -6.158 -1.431 10.462 1.00 92.19 98 LYS A CA 1
ATOM 733 C C . LYS A 1 98 ? -6.558 -2.335 11.632 1.00 92.19 98 LYS A C 1
ATOM 735 O O . LYS A 1 98 ? -7.609 -2.128 12.222 1.00 92.19 98 LYS A O 1
ATOM 740 N N . ASN A 1 99 ? -5.694 -3.276 12.020 1.00 90.06 99 ASN A N 1
ATOM 741 C CA . ASN A 1 99 ? -5.955 -4.154 13.165 1.00 90.06 99 ASN A CA 1
ATOM 742 C C . ASN A 1 99 ? -6.078 -3.382 14.491 1.00 90.06 99 ASN A C 1
ATOM 744 O O . ASN A 1 99 ? -6.887 -3.757 15.334 1.00 90.06 99 ASN A O 1
ATOM 748 N N . GLN A 1 100 ? -5.301 -2.308 14.679 1.00 93.25 100 GLN A N 1
ATOM 749 C CA . GLN A 1 100 ? -5.384 -1.468 15.878 1.00 93.25 100 GLN A CA 1
ATOM 750 C C . GLN A 1 100 ? -6.701 -0.684 15.899 1.00 93.25 100 GLN A C 1
ATOM 752 O O . GLN A 1 100 ? -7.368 -0.654 16.929 1.00 93.25 100 GLN A O 1
ATOM 757 N N . SER A 1 101 ? -7.122 -0.136 14.753 1.00 93.75 101 SER A N 1
ATOM 758 C CA . SER A 1 101 ? -8.428 0.520 14.615 1.00 93.75 101 SER A CA 1
ATOM 759 C C . SER A 1 101 ? -9.583 -0.438 14.924 1.00 93.75 101 SER A C 1
ATOM 761 O O . SER A 1 101 ? -10.502 -0.080 15.657 1.00 93.75 101 SER A O 1
ATOM 763 N N . SER A 1 102 ? -9.521 -1.679 14.427 1.00 93.31 102 SER A N 1
ATOM 764 C CA . SER A 1 102 ? -10.527 -2.703 14.733 1.00 93.31 102 SER A CA 1
ATOM 765 C C . SER A 1 102 ? -10.558 -3.063 16.220 1.00 93.31 102 SER A C 1
ATOM 767 O O . SER A 1 102 ? -11.641 -3.163 16.789 1.00 93.31 102 SER A O 1
ATOM 769 N N . MET A 1 103 ? -9.399 -3.215 16.875 1.00 94.38 103 MET A N 1
ATOM 770 C CA . MET A 1 103 ? -9.347 -3.445 18.325 1.00 94.38 103 MET A CA 1
ATOM 771 C C . MET A 1 103 ? -9.948 -2.281 19.113 1.00 94.38 103 MET A C 1
ATOM 773 O O . MET A 1 103 ? -10.725 -2.512 20.034 1.00 94.38 103 MET A O 1
ATOM 777 N N . PHE A 1 104 ? -9.637 -1.041 18.731 1.00 95.75 104 PHE A N 1
ATOM 778 C CA . PHE A 1 104 ? -10.194 0.145 19.377 1.00 95.75 104 PHE A CA 1
ATOM 779 C C . PHE A 1 104 ? -11.722 0.162 19.303 1.00 95.75 104 PHE A C 1
ATOM 781 O O . PHE A 1 104 ? -12.382 0.372 20.317 1.00 95.75 104 PHE A O 1
ATOM 788 N N . PHE A 1 105 ? -12.284 -0.146 18.132 1.00 94.44 105 PHE A N 1
ATOM 789 C CA . PHE A 1 105 ? -13.730 -0.235 17.936 1.00 94.44 105 PHE A CA 1
ATOM 790 C C . PHE A 1 105 ? -14.386 -1.298 18.829 1.00 94.44 105 PHE A C 1
ATOM 792 O O . PHE A 1 105 ? -15.434 -1.049 19.425 1.00 94.44 105 PHE A O 1
ATOM 799 N N . VAL A 1 106 ? -13.761 -2.475 18.954 1.00 95.00 106 VAL A N 1
ATOM 800 C CA . VAL A 1 106 ? -14.251 -3.549 19.832 1.00 95.00 106 VAL A CA 1
ATOM 801 C C . VAL A 1 106 ? -14.226 -3.108 21.295 1.00 95.00 106 VAL A C 1
ATOM 803 O O . VAL A 1 106 ? -15.234 -3.258 21.982 1.00 95.00 106 VAL A O 1
ATOM 806 N N . CYS A 1 107 ? -13.123 -2.517 21.764 1.00 94.56 107 CYS A N 1
ATOM 807 C CA . CYS A 1 107 ? -13.019 -2.041 23.144 1.00 94.56 107 CYS A CA 1
ATOM 808 C C . CYS A 1 107 ? -14.026 -0.922 23.445 1.00 94.56 107 CYS A C 1
ATOM 810 O O . CYS A 1 107 ? -14.656 -0.942 24.499 1.00 94.56 107 CYS A O 1
ATOM 812 N N . TYR A 1 108 ? -14.227 0.012 22.510 1.00 94.19 108 TYR A N 1
ATOM 813 C CA . TYR A 1 108 ? -15.240 1.059 22.643 1.00 94.19 108 TYR A CA 1
ATOM 814 C C . TYR A 1 108 ? -16.640 0.459 22.799 1.00 94.19 108 TYR A C 1
ATOM 816 O O . TYR A 1 108 ? -17.362 0.796 23.734 1.00 94.19 108 TYR A O 1
ATOM 824 N N . LYS A 1 109 ? -17.027 -0.461 21.904 1.00 93.50 109 LYS A N 1
ATOM 825 C CA . LYS A 1 109 ? -18.347 -1.104 21.965 1.00 93.50 109 LYS A CA 1
ATOM 826 C C . LYS A 1 109 ? -18.550 -1.892 23.254 1.00 93.50 109 LYS A C 1
ATOM 828 O O . LYS A 1 109 ? -19.637 -1.828 23.819 1.00 93.50 109 LYS A O 1
ATOM 833 N N . ALA A 1 110 ? -17.521 -2.599 23.720 1.00 95.44 110 ALA A N 1
ATOM 834 C CA . ALA A 1 110 ? -17.570 -3.337 24.977 1.00 95.44 110 ALA A CA 1
ATOM 835 C C . ALA A 1 110 ? -17.790 -2.402 26.177 1.00 95.44 110 ALA A C 1
ATOM 837 O O . ALA A 1 110 ? -18.663 -2.665 27.000 1.00 95.44 110 ALA A O 1
ATOM 838 N N . LEU A 1 111 ? -17.065 -1.280 26.242 1.00 94.88 111 LEU A N 1
ATOM 839 C CA . LEU A 1 111 ? -17.249 -0.282 27.300 1.00 94.88 111 LEU A CA 1
ATOM 840 C C . LEU A 1 111 ? -18.623 0.381 27.238 1.00 94.88 111 LEU A C 1
ATOM 842 O O . LEU A 1 111 ? -19.261 0.549 28.270 1.00 94.88 111 LEU A O 1
ATOM 846 N N . ASN A 1 112 ? -19.117 0.703 26.043 1.00 92.44 112 ASN A N 1
ATOM 847 C CA . ASN A 1 112 ? -20.449 1.282 25.893 1.00 92.44 112 ASN A CA 1
ATOM 848 C C . ASN A 1 112 ? -21.547 0.311 26.362 1.00 92.44 112 ASN A C 1
ATOM 850 O O . ASN A 1 112 ? -22.452 0.705 27.094 1.00 92.44 112 ASN A O 1
ATOM 854 N N . ALA A 1 113 ? -21.442 -0.972 25.996 1.00 94.75 113 ALA A N 1
ATOM 855 C CA . ALA A 1 113 ? -22.356 -2.010 26.472 1.00 94.75 113 ALA A CA 1
ATOM 856 C C . ALA A 1 113 ? -22.309 -2.152 28.002 1.00 94.75 113 ALA A C 1
ATOM 858 O O . ALA A 1 113 ? -23.356 -2.194 28.644 1.00 94.75 113 ALA A O 1
ATOM 859 N N . PHE A 1 114 ? -21.109 -2.136 28.589 1.00 96.94 114 PHE A N 1
ATOM 860 C CA . PHE A 1 114 ? -20.925 -2.157 30.039 1.00 96.94 114 PHE A CA 1
ATOM 861 C C . PHE A 1 114 ? -21.570 -0.943 30.725 1.00 96.94 114 PHE A C 1
ATOM 863 O O . PHE A 1 114 ? -22.283 -1.091 31.714 1.00 96.94 114 PHE A O 1
ATOM 870 N N . CYS A 1 115 ? -21.391 0.265 30.188 1.00 95.44 115 CYS A N 1
ATOM 871 C CA . CYS A 1 115 ? -22.007 1.469 30.744 1.00 95.44 115 CYS A CA 1
ATOM 872 C C . CYS A 1 115 ? -23.542 1.440 30.654 1.00 95.44 115 CYS A C 1
ATOM 874 O O . CYS A 1 115 ? -24.216 1.864 31.594 1.00 95.44 115 CYS A O 1
ATOM 876 N N . LEU A 1 116 ? -24.107 0.900 29.568 1.00 94.62 116 LEU A N 1
ATOM 877 C CA . LEU A 1 116 ? -25.553 0.684 29.438 1.00 94.62 116 LEU A CA 1
ATOM 878 C C . LEU A 1 116 ? -26.074 -0.324 30.471 1.00 94.62 116 LEU A C 1
ATOM 880 O O . LEU A 1 116 ? -27.123 -0.107 31.081 1.00 94.62 116 LEU A O 1
ATOM 884 N N . GLU A 1 117 ? -25.335 -1.404 30.712 1.00 97.56 117 GLU A N 1
ATOM 885 C CA . GLU A 1 117 ? -25.667 -2.380 31.750 1.00 97.56 117 GLU A CA 1
ATOM 886 C C . GLU A 1 117 ? -25.626 -1.752 33.150 1.00 97.56 117 GLU A C 1
ATOM 888 O O . GLU A 1 117 ? -26.559 -1.922 33.935 1.00 97.56 117 GLU A O 1
ATOM 893 N N . MET A 1 118 ? -24.600 -0.947 33.443 1.00 97.31 118 MET A N 1
ATOM 894 C CA . MET A 1 118 ? -24.478 -0.241 34.721 1.00 97.31 118 MET A CA 1
ATOM 895 C C . MET A 1 118 ? -25.648 0.714 34.973 1.00 97.31 118 MET A C 1
ATOM 897 O O . MET A 1 118 ? -26.193 0.769 36.079 1.00 97.31 118 MET A O 1
ATOM 901 N N . LYS A 1 119 ? -26.079 1.422 33.927 1.00 96.50 119 LYS A N 1
ATOM 902 C CA . LYS A 1 119 ? -27.235 2.316 33.983 1.00 96.50 119 LYS A CA 1
ATOM 903 C C . LYS A 1 119 ? -28.539 1.556 34.215 1.00 96.50 119 LYS A C 1
ATOM 905 O O . LYS A 1 119 ? -29.351 1.983 35.024 1.00 96.50 119 LYS A O 1
ATOM 910 N N . THR A 1 120 ? -28.746 0.439 33.523 1.00 97.44 120 THR A N 1
ATOM 911 C CA . THR A 1 120 ? -30.006 -0.321 33.596 1.00 97.44 120 THR A CA 1
ATOM 912 C C . THR A 1 120 ? -30.152 -1.113 34.891 1.00 97.44 120 THR A C 1
ATOM 914 O O . THR A 1 120 ? -31.233 -1.119 35.471 1.00 97.44 120 THR A O 1
ATOM 917 N N . LYS A 1 121 ? -29.084 -1.761 35.370 1.00 98.25 121 LYS A N 1
ATOM 918 C CA . LYS A 1 121 ? -29.136 -2.624 36.561 1.00 98.25 121 LYS A CA 1
ATOM 919 C C . LYS A 1 121 ? -28.955 -1.872 37.872 1.00 98.25 121 LYS A C 1
ATOM 921 O O . LYS A 1 121 ? -29.600 -2.215 38.857 1.00 98.25 121 LYS A O 1
ATOM 926 N N . TYR A 1 122 ? -28.074 -0.875 37.892 1.00 97.75 122 TYR A N 1
ATOM 927 C CA . TYR A 1 122 ? -27.668 -0.197 39.127 1.00 97.75 122 TYR A CA 1
ATOM 928 C C . TYR A 1 122 ? -28.103 1.270 39.180 1.00 97.75 122 TYR A C 1
ATOM 930 O O . TYR A 1 122 ? -27.804 1.952 40.155 1.00 97.75 122 TYR A O 1
ATOM 938 N N . ASN A 1 123 ? -28.791 1.768 38.144 1.00 96.69 123 ASN A N 1
ATOM 939 C CA . ASN A 1 123 ? -29.195 3.171 38.012 1.00 96.69 123 ASN A CA 1
ATOM 940 C C . ASN A 1 123 ? -28.019 4.163 38.145 1.00 96.69 123 ASN A C 1
ATOM 942 O O . ASN A 1 123 ? -28.188 5.310 38.555 1.00 96.69 123 ASN A O 1
ATOM 946 N N . VAL A 1 124 ? -26.803 3.720 37.802 1.00 97.75 124 VAL A N 1
ATOM 947 C CA . VAL A 1 124 ? -25.602 4.560 37.828 1.00 97.75 124 VAL A CA 1
ATOM 948 C C . VAL A 1 124 ? -25.486 5.273 36.487 1.00 97.75 124 VAL A C 1
ATOM 950 O O . VAL A 1 124 ? -25.263 4.644 35.452 1.00 97.75 124 VAL A O 1
ATOM 953 N N . ASN A 1 125 ? -25.629 6.597 36.497 1.00 96.56 125 ASN A N 1
ATOM 954 C CA . ASN A 1 125 ? -25.473 7.413 35.299 1.00 96.56 125 ASN A CA 1
ATOM 955 C C . ASN A 1 125 ? -24.036 7.940 35.197 1.00 96.56 125 ASN A C 1
ATOM 957 O O . ASN A 1 125 ? -23.627 8.796 35.979 1.00 96.56 125 ASN A O 1
ATOM 961 N N . ILE A 1 126 ? -23.273 7.430 34.230 1.00 95.81 126 ILE A N 1
ATOM 962 C CA . ILE A 1 126 ? -21.902 7.877 33.960 1.00 95.81 126 ILE A CA 1
ATOM 963 C C . ILE A 1 126 ? -21.941 8.868 32.785 1.00 95.81 126 ILE A C 1
ATOM 965 O O . ILE A 1 126 ? -22.443 8.504 31.718 1.00 95.81 126 ILE A O 1
ATOM 969 N N . PRO A 1 127 ? -21.409 10.097 32.931 1.00 94.88 127 PRO A N 1
ATOM 970 C CA . PRO A 1 127 ? -21.346 11.060 31.835 1.00 94.88 127 PRO A CA 1
ATOM 971 C C . PRO A 1 127 ? -20.559 10.519 30.634 1.00 94.88 127 PRO A C 1
ATOM 973 O O . PRO A 1 127 ? -19.444 10.014 30.784 1.00 94.88 127 PRO A O 1
ATOM 976 N N . LYS A 1 128 ? -21.111 10.668 29.424 1.00 89.44 128 LYS A N 1
ATOM 977 C CA . LYS A 1 128 ? -20.494 10.154 28.188 1.00 89.44 128 LYS A CA 1
ATOM 978 C C . LYS A 1 128 ? -19.128 10.785 27.908 1.00 89.44 128 LYS A C 1
ATOM 980 O O . LYS A 1 128 ? -18.189 10.088 27.543 1.00 89.44 128 LYS A O 1
ATOM 985 N N . GLU A 1 129 ? -18.997 12.079 28.177 1.00 91.56 129 GLU A N 1
ATOM 986 C CA . GLU A 1 129 ? -17.750 12.842 28.038 1.00 91.56 129 GLU A CA 1
ATOM 987 C C . GLU A 1 129 ? -16.611 12.252 28.877 1.00 91.56 129 GLU A C 1
ATOM 989 O O . GLU A 1 129 ? -15.460 12.197 28.438 1.00 91.56 129 GLU A O 1
ATOM 994 N N . PHE A 1 130 ? -16.937 11.767 30.080 1.00 94.12 130 PHE A N 1
ATOM 995 C CA . PHE A 1 130 ? -15.969 11.110 30.947 1.00 94.12 130 PHE A CA 1
ATOM 996 C C . PHE A 1 130 ? -15.495 9.793 30.326 1.00 94.12 130 PHE A C 1
ATOM 998 O O . PHE A 1 130 ? -14.291 9.546 30.268 1.00 94.12 130 PHE A O 1
ATOM 1005 N N . ILE A 1 131 ? -16.420 8.980 29.808 1.00 91.81 131 ILE A N 1
ATOM 1006 C CA . ILE A 1 131 ? -16.103 7.709 29.145 1.00 91.81 131 ILE A CA 1
ATOM 1007 C C . ILE A 1 131 ? -15.232 7.954 27.910 1.00 91.81 131 ILE A C 1
ATOM 1009 O O . ILE A 1 131 ? -14.161 7.360 27.800 1.00 91.81 131 ILE A O 1
ATOM 1013 N N . ASP A 1 132 ? -15.638 8.864 27.023 1.00 90.88 132 ASP A N 1
ATOM 1014 C CA . ASP A 1 132 ? -14.906 9.175 25.792 1.00 90.88 132 ASP A CA 1
ATOM 1015 C C . ASP A 1 132 ? -13.478 9.663 26.107 1.00 90.88 132 ASP A C 1
ATOM 1017 O O . ASP A 1 132 ? -12.509 9.200 25.497 1.00 90.88 132 ASP A O 1
ATOM 1021 N N . LYS A 1 133 ? -13.308 10.513 27.132 1.00 93.75 133 LYS A N 1
ATOM 1022 C CA . LYS A 1 133 ? -11.987 10.970 27.596 1.00 93.75 133 LYS A CA 1
ATOM 1023 C C . LYS A 1 133 ? -11.112 9.816 28.092 1.00 93.75 133 LYS A C 1
ATOM 1025 O O . LYS A 1 133 ? -9.926 9.760 27.750 1.00 93.75 133 LYS A O 1
ATOM 1030 N N . GLN A 1 134 ? -11.671 8.890 28.873 1.00 94.44 134 GLN A N 1
ATOM 1031 C CA . GLN A 1 134 ? -10.930 7.725 29.370 1.00 94.44 134 GLN A CA 1
ATOM 1032 C C . GLN A 1 134 ? -10.565 6.762 28.238 1.00 94.44 134 GLN A C 1
ATOM 1034 O O . GLN A 1 134 ? -9.427 6.304 28.162 1.00 94.44 134 GLN A O 1
ATOM 1039 N N . ILE A 1 135 ? -11.487 6.514 27.308 1.00 94.19 135 ILE A N 1
ATOM 1040 C CA . ILE A 1 135 ? -11.274 5.679 26.121 1.00 94.19 135 ILE A CA 1
ATOM 1041 C C . ILE A 1 135 ? -10.109 6.212 25.288 1.00 94.19 135 ILE A C 1
ATOM 1043 O O . ILE A 1 135 ? -9.195 5.456 24.961 1.00 94.19 135 ILE A O 1
ATOM 1047 N N . ILE A 1 136 ? -10.117 7.509 24.969 1.00 94.94 136 ILE A N 1
ATOM 1048 C CA . ILE A 1 136 ? -9.080 8.147 24.146 1.00 94.94 136 ILE A CA 1
ATOM 1049 C C . ILE A 1 136 ? -7.714 8.101 24.842 1.00 94.94 136 ILE A C 1
ATOM 1051 O O . ILE A 1 136 ? -6.693 7.937 24.179 1.00 94.94 136 ILE A O 1
ATOM 1055 N N . THR A 1 137 ? -7.685 8.211 26.170 1.00 96.56 137 THR A N 1
ATOM 1056 C CA . THR A 1 137 ? -6.431 8.275 26.935 1.00 96.56 137 THR A CA 1
ATOM 1057 C C . THR A 1 137 ? -5.838 6.890 27.205 1.00 96.56 137 THR A C 1
ATOM 1059 O O . THR A 1 137 ? -4.635 6.693 27.049 1.00 96.56 137 THR A O 1
ATOM 1062 N N . ILE A 1 138 ? -6.663 5.918 27.605 1.00 96.75 138 ILE A N 1
ATOM 1063 C CA . ILE A 1 138 ? -6.207 4.632 28.157 1.00 96.75 138 ILE A CA 1
ATOM 1064 C C . ILE A 1 138 ? -6.084 3.551 27.080 1.00 96.75 138 ILE A C 1
ATOM 1066 O O . ILE A 1 138 ? -5.133 2.766 27.090 1.00 96.75 138 ILE A O 1
ATOM 1070 N N . ILE A 1 139 ? -7.021 3.488 26.131 1.00 96.25 139 ILE A N 1
ATOM 1071 C CA . ILE A 1 139 ? -7.080 2.370 25.178 1.00 96.25 139 ILE A CA 1
ATOM 1072 C C . ILE A 1 139 ? -5.919 2.384 24.173 1.00 96.25 139 ILE A C 1
ATOM 1074 O O . ILE A 1 139 ? -5.353 1.313 23.937 1.00 96.25 139 ILE A O 1
ATOM 1078 N N . PRO A 1 140 ? -5.512 3.522 23.572 1.00 95.94 140 PRO A N 1
ATOM 1079 C CA . PRO A 1 140 ? -4.428 3.505 22.592 1.00 95.94 140 PRO A CA 1
ATOM 1080 C C . PRO A 1 140 ? -3.091 2.984 23.152 1.00 95.94 140 PRO A C 1
ATOM 1082 O O . PRO A 1 14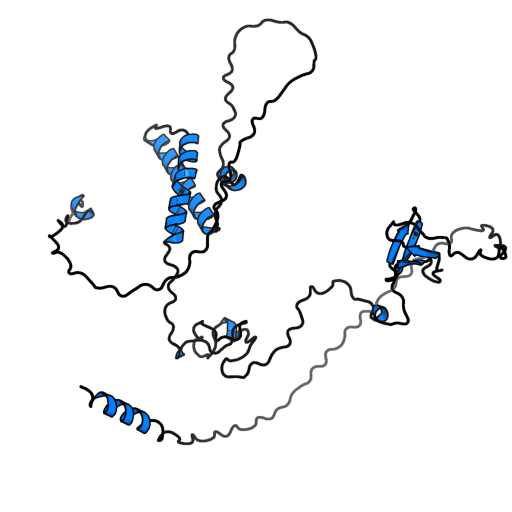0 ? -2.477 2.155 22.474 1.00 95.94 140 PRO A O 1
ATOM 1085 N N . PRO A 1 141 ? -2.647 3.363 24.372 1.00 95.88 141 PRO A N 1
ATOM 1086 C CA . PRO A 1 141 ? -1.494 2.736 25.022 1.00 95.88 141 PRO A CA 1
ATOM 1087 C C . PRO A 1 141 ? -1.622 1.216 25.167 1.00 95.88 141 PRO A C 1
ATOM 1089 O O . PRO A 1 141 ? -0.704 0.503 24.767 1.00 95.88 141 PRO A O 1
ATOM 1092 N N . ILE A 1 142 ? -2.771 0.716 25.641 1.00 95.25 142 ILE A N 1
ATOM 1093 C CA . ILE A 1 142 ? -3.018 -0.726 25.815 1.00 95.25 142 ILE A CA 1
ATOM 1094 C C . ILE A 1 142 ? -2.945 -1.455 24.470 1.00 95.25 142 ILE A C 1
ATOM 1096 O O . ILE A 1 142 ? -2.282 -2.484 24.348 1.00 95.25 142 ILE A O 1
ATOM 1100 N N . ILE A 1 143 ? -3.585 -0.917 23.427 1.00 94.75 143 ILE A N 1
ATOM 1101 C CA . ILE A 1 143 ? -3.534 -1.502 22.081 1.00 94.75 143 ILE A CA 1
ATOM 1102 C C . ILE A 1 143 ? -2.103 -1.496 21.553 1.00 94.75 143 ILE A C 1
ATOM 1104 O O . ILE A 1 143 ? -1.668 -2.474 20.943 1.00 94.75 143 ILE A O 1
ATOM 1108 N N . LYS A 1 144 ? -1.353 -0.414 21.766 1.00 93.00 144 LYS A N 1
ATOM 1109 C CA . LYS A 1 144 ? 0.038 -0.306 21.322 1.00 93.00 144 LYS A CA 1
ATOM 1110 C C . LYS A 1 144 ? 0.930 -1.318 22.033 1.00 93.00 144 LYS A C 1
ATOM 1112 O O . LYS A 1 144 ? 1.736 -1.969 21.375 1.00 93.00 144 LYS A O 1
ATOM 1117 N N . GLU A 1 145 ? 0.758 -1.486 23.337 1.00 91.50 145 GLU A N 1
ATOM 1118 C CA . GLU A 1 145 ? 1.469 -2.488 24.124 1.00 91.50 145 GLU A CA 1
ATOM 1119 C C . GLU A 1 145 ? 1.113 -3.901 23.657 1.00 91.50 145 GLU A C 1
ATOM 1121 O O . GLU A 1 145 ? 2.000 -4.677 23.310 1.00 91.50 145 GLU A O 1
ATOM 1126 N N . TYR A 1 146 ? -0.176 -4.214 23.529 1.00 90.12 146 TYR A N 1
ATOM 1127 C CA . TYR A 1 146 ? -0.642 -5.521 23.075 1.00 90.12 146 TYR A CA 1
ATOM 1128 C C . TYR A 1 146 ? -0.145 -5.849 21.660 1.00 90.12 146 TYR A C 1
ATOM 1130 O O . TYR A 1 146 ? 0.412 -6.918 21.416 1.00 90.12 146 TYR A O 1
ATOM 1138 N N . THR A 1 147 ? -0.282 -4.909 20.719 1.00 88.31 147 THR A N 1
ATOM 1139 C CA . THR A 1 147 ? 0.160 -5.088 19.325 1.00 88.31 147 THR A CA 1
ATOM 1140 C C . THR A 1 147 ? 1.673 -5.067 19.152 1.00 88.31 147 THR A C 1
ATOM 1142 O O . THR A 1 147 ? 2.181 -5.740 18.255 1.00 88.31 147 THR A O 1
ATOM 1145 N N . GLY A 1 148 ? 2.405 -4.371 20.023 1.00 81.50 148 GLY A N 1
ATOM 1146 C CA . GLY A 1 148 ? 3.863 -4.439 20.096 1.00 81.50 148 GLY A CA 1
ATOM 1147 C C . GLY A 1 148 ? 4.365 -5.766 20.673 1.00 81.50 148 GLY A C 1
ATOM 1148 O O . GLY A 1 148 ? 5.354 -6.313 20.180 1.00 81.50 148 GLY A O 1
ATOM 1149 N N . ASN A 1 149 ? 3.649 -6.305 21.662 1.00 74.69 149 ASN A N 1
ATOM 1150 C CA . ASN A 1 149 ? 3.980 -7.543 22.371 1.00 74.69 149 ASN A CA 1
ATOM 1151 C C . ASN A 1 149 ? 3.443 -8.807 21.702 1.00 74.69 149 ASN A C 1
ATOM 1153 O O . ASN A 1 149 ? 3.825 -9.910 22.098 1.00 74.69 149 ASN A O 1
ATOM 1157 N N . LEU A 1 150 ? 2.611 -8.681 20.663 1.00 76.75 150 LEU A N 1
ATOM 1158 C CA . LEU A 1 150 ? 2.283 -9.770 19.749 1.00 76.75 150 LEU A CA 1
ATOM 1159 C C . LEU A 1 150 ? 3.595 -10.286 19.152 1.00 76.75 150 LEU A C 1
ATOM 1161 O O . LEU A 1 150 ? 4.100 -9.755 18.160 1.00 76.75 150 LEU A O 1
ATOM 1165 N N . LYS A 1 151 ? 4.165 -11.302 19.819 1.00 73.50 151 LYS A N 1
ATOM 1166 C CA . LYS A 1 151 ? 5.467 -11.913 19.543 1.00 73.50 151 LYS A CA 1
ATOM 1167 C C . LYS A 1 151 ? 5.598 -12.037 18.041 1.00 73.50 151 LYS A C 1
ATOM 1169 O O . LYS A 1 151 ? 4.926 -12.887 17.448 1.00 73.50 151 LYS A O 1
ATOM 1174 N N . LYS A 1 152 ? 6.413 -11.158 17.430 1.00 73.81 152 LYS A N 1
ATOM 1175 C CA . LYS A 1 152 ? 6.672 -11.167 15.983 1.00 73.81 152 LYS A CA 1
ATOM 1176 C C . LYS A 1 152 ? 6.898 -12.617 15.635 1.00 73.81 152 LYS A C 1
ATOM 1178 O O . LYS A 1 152 ? 7.847 -13.181 16.174 1.00 73.81 152 LYS A O 1
ATOM 1183 N N . ARG A 1 153 ? 5.988 -13.219 14.853 1.00 71.00 153 ARG A N 1
ATOM 1184 C CA . ARG A 1 153 ? 5.953 -14.669 14.629 1.00 71.00 153 ARG A CA 1
ATOM 1185 C C . ARG A 1 153 ? 7.383 -15.117 14.370 1.00 71.00 153 ARG A C 1
ATOM 1187 O O . ARG A 1 153 ? 7.925 -14.815 13.304 1.00 71.00 153 ARG A O 1
ATOM 1194 N N . CYS A 1 154 ? 8.008 -15.747 15.369 1.00 72.88 154 CYS A N 1
ATOM 1195 C CA . CYS A 1 154 ? 9.394 -16.151 15.244 1.00 72.88 154 CYS A CA 1
ATOM 1196 C C . CYS A 1 154 ? 9.397 -17.117 14.071 1.00 72.88 154 CYS A C 1
ATOM 1198 O O . CYS A 1 154 ? 8.665 -18.112 14.084 1.00 72.88 154 CYS A O 1
ATOM 1200 N N . LYS A 1 155 ? 10.114 -16.766 13.003 1.00 78.69 155 LYS A N 1
ATOM 1201 C CA . LYS A 1 155 ? 10.201 -17.634 11.837 1.00 78.69 155 LYS A CA 1
ATOM 1202 C C . LYS A 1 155 ? 10.850 -18.917 12.337 1.00 78.69 155 LYS A C 1
ATOM 1204 O O . LYS A 1 155 ? 12.020 -18.893 12.705 1.00 78.69 155 LYS A O 1
ATOM 1209 N N . LYS A 1 156 ? 10.075 -20.002 12.420 1.00 85.88 156 LYS A N 1
ATOM 1210 C CA . LYS A 1 156 ? 10.631 -21.320 12.723 1.00 85.88 156 LYS A CA 1
ATOM 1211 C C . LYS A 1 156 ? 11.718 -21.581 11.684 1.00 85.88 156 LYS A C 1
ATOM 1213 O O . LYS A 1 156 ? 11.480 -21.344 10.497 1.00 85.88 156 LYS A O 1
ATOM 1218 N N . ALA A 1 157 ? 12.898 -21.998 12.132 1.00 88.44 157 ALA A N 1
ATOM 1219 C CA . ALA A 1 157 ? 13.941 -22.427 11.216 1.00 88.44 157 ALA A CA 1
ATOM 1220 C C . ALA A 1 157 ? 13.375 -23.580 10.374 1.00 88.44 157 ALA A C 1
ATOM 1222 O O . ALA A 1 157 ? 12.850 -24.552 10.914 1.00 88.44 157 ALA A O 1
ATOM 1223 N N . ILE A 1 158 ? 13.386 -23.417 9.054 1.00 90.31 158 ILE A N 1
ATOM 1224 C CA . ILE A 1 158 ? 12.932 -24.442 8.114 1.00 90.31 158 ILE A CA 1
ATOM 1225 C C . ILE A 1 158 ? 14.166 -25.263 7.746 1.00 90.31 158 ILE A C 1
ATOM 1227 O O . ILE A 1 158 ? 15.214 -24.680 7.471 1.00 90.31 158 ILE A O 1
ATOM 1231 N N . ASN A 1 159 ? 14.053 -26.593 7.747 1.00 95.06 159 ASN A N 1
ATOM 1232 C CA . ASN A 1 159 ? 15.142 -27.460 7.299 1.00 95.06 159 ASN A CA 1
ATOM 1233 C C . ASN A 1 159 ? 15.472 -27.139 5.831 1.00 95.06 159 ASN A C 1
ATOM 1235 O O . ASN A 1 159 ? 14.558 -27.095 5.003 1.00 95.06 159 ASN A O 1
ATOM 1239 N N . ILE A 1 160 ? 16.757 -26.931 5.534 1.00 94.31 160 ILE A N 1
ATOM 1240 C CA . ILE A 1 160 ? 17.300 -26.528 4.230 1.00 94.31 160 ILE A CA 1
ATOM 1241 C C . ILE A 1 160 ? 16.795 -27.436 3.097 1.00 94.31 160 ILE A C 1
ATOM 1243 O O . ILE A 1 160 ? 16.419 -26.939 2.041 1.00 94.31 160 ILE A O 1
ATOM 1247 N N . GLU A 1 161 ? 16.658 -28.740 3.337 1.00 95.56 161 GLU A N 1
ATOM 1248 C CA . GLU A 1 161 ? 16.183 -29.726 2.346 1.00 95.56 161 GLU A CA 1
ATOM 1249 C C . GLU A 1 161 ? 14.703 -29.569 1.976 1.00 95.56 161 GLU A C 1
ATOM 1251 O O . GLU A 1 161 ? 14.225 -30.057 0.947 1.00 95.56 161 GLU A O 1
ATOM 1256 N N . THR A 1 162 ? 13.942 -28.905 2.842 1.00 96.31 162 THR A N 1
ATOM 1257 C CA . THR A 1 162 ? 12.518 -28.630 2.641 1.00 96.31 162 THR A CA 1
ATOM 1258 C C . THR A 1 162 ? 12.274 -27.228 2.100 1.00 96.31 162 THR A C 1
ATOM 1260 O O . THR A 1 162 ? 11.119 -26.838 1.939 1.00 96.31 162 THR A O 1
ATOM 1263 N N . ILE A 1 163 ? 13.326 -26.455 1.825 1.00 97.25 163 ILE A N 1
ATOM 1264 C CA . ILE A 1 163 ? 13.227 -25.107 1.270 1.00 97.25 163 ILE A CA 1
ATOM 1265 C C . ILE A 1 163 ? 13.074 -25.188 -0.252 1.00 97.25 163 ILE A C 1
ATOM 1267 O O . ILE A 1 163 ? 13.694 -26.000 -0.926 1.00 97.25 163 ILE A O 1
ATOM 1271 N N . CYS A 1 164 ? 12.221 -24.328 -0.804 1.00 97.69 164 CYS A N 1
ATOM 1272 C CA . CYS A 1 164 ? 12.004 -24.223 -2.240 1.00 97.69 164 CYS A CA 1
ATOM 1273 C C . CYS A 1 164 ? 13.281 -23.797 -2.990 1.00 97.69 164 CYS A C 1
ATOM 1275 O O . CYS A 1 164 ? 13.907 -22.793 -2.647 1.00 97.69 164 CYS A O 1
ATOM 1277 N N . LEU A 1 165 ? 13.594 -24.490 -4.088 1.00 97.50 165 LEU A N 1
ATOM 1278 C CA . LEU A 1 165 ? 14.764 -24.220 -4.936 1.00 97.50 165 LEU A CA 1
ATOM 1279 C C . LEU A 1 165 ? 14.568 -23.080 -5.954 1.00 97.50 165 LEU A C 1
ATOM 1281 O O . LEU A 1 165 ? 15.455 -22.805 -6.754 1.00 97.50 165 LEU A O 1
ATOM 1285 N N . GLY A 1 166 ? 13.420 -22.399 -5.966 1.00 96.75 166 GLY A N 1
ATOM 1286 C CA . GLY A 1 166 ? 13.171 -21.282 -6.889 1.00 96.75 166 GLY A CA 1
ATOM 1287 C C . GLY A 1 166 ? 13.804 -19.968 -6.418 1.00 96.75 166 GLY A C 1
ATOM 1288 O O . GLY A 1 166 ? 13.942 -19.740 -5.213 1.00 96.75 166 GLY A O 1
ATOM 1289 N N . ARG A 1 167 ? 14.146 -19.071 -7.347 1.00 95.62 167 ARG A N 1
ATOM 1290 C CA . ARG A 1 167 ? 14.697 -17.737 -7.036 1.00 95.62 167 ARG A CA 1
ATOM 1291 C C . ARG A 1 167 ? 13.602 -16.689 -6.811 1.00 95.62 167 ARG A C 1
ATOM 1293 O O . ARG A 1 167 ? 12.605 -16.654 -7.523 1.00 95.62 167 ARG A O 1
ATOM 1300 N N . LYS A 1 168 ? 13.802 -15.803 -5.831 1.00 95.31 168 LYS A N 1
ATOM 1301 C CA . LYS A 1 168 ? 12.983 -14.595 -5.611 1.00 95.31 168 LYS A CA 1
ATOM 1302 C C . LYS A 1 168 ? 13.336 -13.499 -6.622 1.00 95.31 168 LYS A C 1
ATOM 1304 O O . LYS A 1 168 ? 14.322 -13.611 -7.348 1.00 95.31 168 LYS A O 1
ATOM 1309 N N . LEU A 1 169 ? 12.578 -12.398 -6.587 1.00 89.38 169 LEU A N 1
ATOM 1310 C CA . LEU A 1 169 ? 12.879 -11.168 -7.334 1.00 89.38 169 LEU A CA 1
ATOM 1311 C C . LEU A 1 169 ? 14.280 -10.616 -7.029 1.00 89.38 169 LEU A C 1
ATOM 1313 O O . LEU A 1 169 ? 14.940 -10.129 -7.935 1.00 89.38 169 LEU A O 1
ATOM 1317 N N . ASP A 1 170 ? 14.770 -10.801 -5.801 1.00 90.31 170 ASP A N 1
ATOM 1318 C CA . ASP A 1 170 ? 16.116 -10.380 -5.386 1.00 90.31 170 ASP A CA 1
ATOM 1319 C C . ASP A 1 170 ? 17.245 -11.307 -5.892 1.00 90.31 170 ASP A C 1
ATOM 1321 O O . ASP A 1 170 ? 18.387 -11.181 -5.458 1.00 90.31 170 ASP A O 1
ATOM 1325 N N . GLY A 1 171 ? 16.934 -12.338 -6.688 1.00 91.31 171 GLY A N 1
ATOM 1326 C CA . GLY A 1 171 ? 17.884 -13.373 -7.131 1.00 91.31 171 GLY A CA 1
ATOM 1327 C C . GLY A 1 171 ? 18.276 -14.404 -6.059 1.00 91.31 171 GLY A C 1
ATOM 1328 O O . GLY A 1 171 ? 18.868 -15.437 -6.380 1.00 91.31 171 GLY A O 1
ATOM 1329 N N . LYS A 1 172 ? 17.907 -14.162 -4.794 1.00 94.88 172 LYS A N 1
ATOM 1330 C CA . LYS A 1 172 ? 18.126 -15.061 -3.645 1.00 94.88 172 LYS A CA 1
ATOM 1331 C C . LYS A 1 172 ? 17.167 -16.256 -3.650 1.00 94.88 172 LYS A C 1
ATOM 1333 O O . LYS A 1 172 ? 16.070 -16.177 -4.204 1.00 94.88 172 LYS A O 1
ATOM 1338 N N . GLN A 1 173 ? 17.536 -17.333 -2.955 1.00 96.31 173 GLN A N 1
ATOM 1339 C CA . GLN A 1 173 ? 16.690 -18.522 -2.804 1.00 96.31 173 GLN A CA 1
ATOM 1340 C C . GLN A 1 173 ? 15.354 -18.194 -2.114 1.00 96.31 173 GLN A C 1
ATOM 1342 O O . GLN A 1 173 ? 15.267 -17.383 -1.180 1.00 96.31 173 GLN A O 1
ATOM 1347 N N . CYS A 1 174 ? 14.278 -18.829 -2.577 1.00 96.06 174 CYS A N 1
ATOM 1348 C CA . CYS A 1 174 ? 12.985 -18.776 -1.917 1.00 96.06 174 CYS A CA 1
ATOM 1349 C C . CYS A 1 174 ? 13.095 -19.334 -0.500 1.00 96.06 174 CYS A C 1
ATOM 1351 O O . CYS A 1 174 ? 13.641 -20.400 -0.295 1.00 96.06 174 CYS A O 1
ATOM 1353 N N . THR A 1 175 ? 12.522 -18.651 0.488 1.00 95.56 175 THR A N 1
ATOM 1354 C CA . THR A 1 175 ? 12.554 -19.098 1.895 1.00 95.56 175 THR A CA 1
ATOM 1355 C C . THR A 1 175 ? 11.275 -19.833 2.299 1.00 95.56 175 THR A C 1
ATOM 1357 O O . THR A 1 175 ? 10.982 -19.960 3.484 1.00 95.56 175 THR A O 1
ATOM 1360 N N . ARG A 1 176 ? 10.432 -20.208 1.332 1.00 95.06 176 ARG A N 1
ATOM 1361 C CA . ARG A 1 176 ? 9.175 -20.929 1.576 1.00 95.06 176 ARG A CA 1
ATOM 1362 C C . ARG A 1 176 ? 9.437 -22.433 1.530 1.00 95.06 176 ARG A C 1
ATOM 1364 O O . ARG A 1 176 ? 10.333 -22.869 0.812 1.00 95.06 176 ARG A O 1
ATOM 1371 N N . LYS A 1 177 ? 8.630 -23.209 2.257 1.00 96.81 177 LYS A N 1
ATOM 1372 C CA . LYS A 1 177 ? 8.668 -24.676 2.205 1.00 96.81 177 LYS A CA 1
ATOM 1373 C C . LYS A 1 177 ? 8.296 -25.167 0.796 1.00 96.81 177 LYS A C 1
ATOM 1375 O O . LYS A 1 177 ? 7.407 -24.585 0.164 1.00 96.81 177 LYS A O 1
ATOM 1380 N N . LYS A 1 178 ? 8.981 -26.203 0.315 1.00 97.69 178 LYS A N 1
ATOM 1381 C CA . LYS A 1 178 ? 8.667 -26.924 -0.921 1.00 97.69 178 LYS A CA 1
ATOM 1382 C C . LYS A 1 178 ? 7.283 -27.578 -0.828 1.00 97.69 178 LYS A C 1
ATOM 1384 O O . LYS A 1 178 ? 6.832 -27.915 0.271 1.00 97.69 178 LYS A O 1
ATOM 1389 N N . HIS A 1 179 ? 6.579 -27.659 -1.951 1.00 97.25 179 HIS A N 1
ATOM 1390 C CA . HIS A 1 179 ? 5.308 -28.372 -2.036 1.00 97.25 179 HIS A CA 1
ATOM 1391 C C . HIS A 1 179 ? 5.560 -29.881 -1.917 1.00 97.25 179 HIS A C 1
ATOM 1393 O O . HIS A 1 179 ? 6.682 -30.340 -2.119 1.00 97.25 179 HIS A O 1
ATOM 1399 N N . ILE A 1 180 ? 4.529 -30.641 -1.552 1.00 96.19 180 ILE A N 1
ATOM 1400 C CA . ILE A 1 180 ? 4.614 -32.104 -1.561 1.00 96.19 180 ILE A CA 1
ATOM 1401 C C . ILE A 1 180 ? 4.854 -32.522 -3.023 1.00 96.19 180 ILE A C 1
ATOM 1403 O O . ILE A 1 180 ? 4.219 -31.964 -3.921 1.00 96.19 180 ILE A O 1
ATOM 1407 N N . ASP A 1 181 ? 5.857 -33.372 -3.241 1.00 95.50 181 ASP A N 1
ATOM 1408 C CA . ASP A 1 181 ? 6.286 -33.893 -4.551 1.00 95.50 181 ASP A CA 1
ATOM 1409 C C . ASP A 1 181 ? 6.819 -32.859 -5.558 1.00 95.50 181 ASP A C 1
ATOM 1411 O O . ASP A 1 181 ? 6.848 -33.091 -6.763 1.00 95.50 181 ASP A O 1
ATOM 1415 N N . SER A 1 182 ? 7.283 -31.700 -5.081 1.00 96.94 182 SER A N 1
ATOM 1416 C CA . SER A 1 182 ? 7.959 -30.720 -5.932 1.00 96.94 182 SER A CA 1
ATOM 1417 C C . SER A 1 182 ? 9.157 -30.081 -5.241 1.00 96.94 182 SER A C 1
ATOM 1419 O O . SER A 1 182 ? 9.156 -29.844 -4.034 1.00 96.94 182 SER A O 1
ATOM 1421 N N . ASP A 1 183 ? 10.145 -29.683 -6.038 1.00 97.44 183 ASP A N 1
ATOM 1422 C CA . ASP A 1 183 ? 11.267 -28.840 -5.609 1.00 97.44 183 ASP A CA 1
ATOM 1423 C C . ASP A 1 183 ? 10.856 -27.377 -5.352 1.00 97.44 183 ASP A C 1
ATOM 1425 O O . ASP A 1 183 ? 11.630 -26.558 -4.833 1.00 97.44 183 ASP A O 1
ATOM 1429 N N . PHE A 1 184 ? 9.621 -27.012 -5.709 1.00 97.88 184 PHE A N 1
ATOM 1430 C CA . PHE A 1 184 ? 9.124 -25.646 -5.662 1.00 97.88 184 PHE A CA 1
ATOM 1431 C C . PHE A 1 184 ? 7.971 -25.472 -4.672 1.00 97.88 184 PHE A C 1
ATOM 1433 O O . PHE A 1 184 ? 7.195 -26.375 -4.390 1.00 97.88 184 PHE A O 1
ATOM 1440 N N . CYS A 1 185 ? 7.847 -24.269 -4.111 1.00 97.31 185 CYS A N 1
ATOM 1441 C CA . CYS A 1 185 ? 6.669 -23.880 -3.337 1.00 97.31 185 CYS A CA 1
ATOM 1442 C C . CYS A 1 185 ? 5.487 -23.573 -4.271 1.00 97.31 185 CYS A C 1
ATOM 1444 O O . CYS A 1 185 ? 5.698 -23.259 -5.441 1.00 97.31 185 CYS A O 1
ATOM 1446 N N . LYS A 1 186 ? 4.254 -23.548 -3.742 1.00 97.31 186 LYS A N 1
ATOM 1447 C CA . LYS A 1 186 ? 3.024 -23.290 -4.524 1.00 97.31 186 LYS A CA 1
ATOM 1448 C C . LYS A 1 186 ? 3.113 -22.067 -5.449 1.00 97.31 186 LYS A C 1
ATOM 1450 O O . LYS A 1 186 ? 2.656 -22.119 -6.580 1.00 97.31 186 LYS A O 1
ATOM 1455 N N . SER A 1 187 ? 3.739 -20.974 -5.003 1.00 96.38 187 SER A N 1
ATOM 1456 C CA . SER A 1 187 ? 3.905 -19.779 -5.843 1.00 96.38 187 SER A CA 1
ATOM 1457 C C . SER A 1 187 ? 4.884 -19.980 -7.000 1.00 96.38 187 SER A C 1
ATOM 1459 O O . SER A 1 187 ? 4.660 -19.440 -8.076 1.00 96.38 187 SER A O 1
ATOM 1461 N N . HIS A 1 188 ? 5.959 -20.744 -6.787 1.00 96.88 188 HIS A N 1
ATOM 1462 C CA . HIS A 1 188 ? 6.933 -21.026 -7.841 1.00 96.88 188 HIS A CA 1
ATOM 1463 C C . HIS A 1 188 ? 6.478 -22.139 -8.779 1.00 96.88 188 HIS A C 1
ATOM 1465 O O . HIS A 1 188 ? 6.811 -22.054 -9.946 1.00 96.88 188 HIS A O 1
ATOM 1471 N N . LEU A 1 189 ? 5.654 -23.086 -8.324 1.00 95.94 189 LEU A N 1
ATOM 1472 C CA . LEU A 1 189 ? 4.962 -24.032 -9.207 1.00 95.94 189 LEU A CA 1
ATOM 1473 C C . LEU A 1 189 ? 4.100 -23.315 -10.254 1.00 95.94 189 LEU A C 1
ATOM 1475 O O . LEU A 1 189 ? 4.121 -23.680 -11.420 1.00 95.94 189 LEU A O 1
ATOM 1479 N N . ILE A 1 190 ? 3.383 -22.263 -9.845 1.00 94.94 190 ILE A N 1
ATOM 1480 C CA . ILE A 1 190 ? 2.545 -21.469 -10.757 1.00 94.94 190 ILE A CA 1
ATOM 1481 C C . ILE A 1 190 ? 3.406 -20.571 -11.660 1.00 94.94 190 ILE A C 1
ATOM 1483 O O . ILE A 1 190 ? 3.097 -20.393 -12.835 1.00 94.94 190 ILE A O 1
ATOM 1487 N N . LYS A 1 191 ? 4.469 -19.955 -11.119 1.00 91.81 191 LYS A N 1
ATOM 1488 C CA . LYS A 1 191 ? 5.323 -19.024 -11.870 1.00 91.81 191 LYS A CA 1
ATOM 1489 C C . LYS A 1 191 ? 6.780 -19.069 -11.404 1.00 91.81 191 LYS A C 1
ATOM 1491 O O . LYS A 1 191 ? 7.143 -18.433 -10.413 1.00 91.81 191 LYS A O 1
ATOM 1496 N N . LEU A 1 192 ? 7.647 -19.723 -12.179 1.00 87.00 192 LEU A N 1
ATOM 1497 C CA . LEU A 1 192 ? 9.104 -19.608 -12.048 1.00 87.00 192 LEU A CA 1
ATOM 1498 C C . LEU A 1 192 ? 9.609 -18.360 -12.783 1.00 87.00 192 LEU A C 1
ATOM 1500 O O . LEU A 1 192 ? 10.173 -18.442 -13.873 1.00 87.00 192 LEU A O 1
ATOM 1504 N N . SER A 1 193 ? 9.408 -17.172 -12.207 1.00 79.50 193 SER A N 1
ATOM 1505 C CA . SER A 1 193 ? 9.819 -15.937 -12.893 1.00 79.50 193 SER A CA 1
ATOM 1506 C C . SER A 1 193 ? 11.329 -15.887 -13.151 1.00 79.50 193 SER A C 1
ATOM 1508 O O . SER A 1 193 ? 11.731 -15.508 -14.252 1.00 79.50 193 SER A O 1
ATOM 1510 N N . ASN A 1 194 ? 12.131 -16.341 -12.180 1.00 90.44 194 ASN A N 1
ATOM 1511 C CA . ASN A 1 194 ? 13.592 -16.205 -12.161 1.00 90.44 194 ASN A CA 1
ATOM 1512 C C . ASN A 1 194 ? 14.328 -17.560 -12.159 1.00 90.44 194 ASN A C 1
ATOM 1514 O O . ASN A 1 194 ? 15.497 -17.623 -11.796 1.00 90.44 194 ASN A O 1
ATOM 1518 N N . GLY A 1 195 ? 13.644 -18.649 -12.519 1.00 93.50 195 GLY A N 1
ATOM 1519 C CA . GLY A 1 195 ? 14.248 -19.982 -12.594 1.00 93.50 195 GLY A CA 1
ATOM 1520 C C . GLY A 1 195 ? 14.670 -20.579 -11.243 1.00 93.50 195 GLY A C 1
ATOM 1521 O O . GLY A 1 195 ? 14.172 -20.203 -10.171 1.00 93.50 195 GLY A O 1
ATOM 1522 N N . ARG A 1 196 ? 15.565 -21.569 -11.318 1.00 95.75 196 ARG A N 1
ATOM 1523 C CA . ARG A 1 196 ? 16.072 -22.355 -10.182 1.00 95.75 196 ARG A CA 1
ATOM 1524 C C . ARG A 1 196 ? 17.355 -21.737 -9.613 1.00 95.75 196 ARG A C 1
ATOM 1526 O O . ARG A 1 196 ? 18.093 -21.063 -10.325 1.00 95.75 196 ARG A O 1
ATOM 1533 N N . ILE A 1 197 ? 17.620 -21.944 -8.323 1.00 96.38 197 ILE A N 1
ATOM 1534 C CA . ILE A 1 197 ? 18.798 -21.395 -7.628 1.00 96.38 197 ILE A CA 1
ATOM 1535 C C . ILE A 1 197 ? 20.122 -22.009 -8.109 1.00 96.38 197 ILE A C 1
ATOM 1537 O O . ILE A 1 197 ? 21.150 -21.350 -8.025 1.00 96.38 197 ILE A O 1
ATOM 1541 N N . ASP A 1 198 ? 20.084 -23.229 -8.647 1.00 94.81 198 ASP A N 1
ATOM 1542 C CA . ASP A 1 198 ? 21.281 -23.939 -9.124 1.00 94.81 198 ASP A CA 1
ATOM 1543 C C . ASP A 1 198 ? 21.664 -23.578 -10.563 1.00 94.81 198 ASP A C 1
ATOM 1545 O O . ASP A 1 198 ? 22.778 -23.853 -10.990 1.00 94.81 198 ASP A O 1
ATOM 1549 N N . GLN A 1 199 ? 20.735 -22.995 -11.323 1.00 93.31 199 GLN A N 1
ATOM 1550 C CA . GLN A 1 199 ? 20.985 -22.560 -12.695 1.00 93.31 199 GLN A CA 1
ATOM 1551 C C . GLN A 1 199 ? 21.469 -21.116 -12.703 1.00 93.31 199 GLN A C 1
ATOM 1553 O O . GLN A 1 199 ? 21.014 -20.307 -11.884 1.00 93.31 199 GLN A O 1
ATOM 1558 N N . ASP A 1 200 ? 22.352 -20.788 -13.643 1.00 90.69 200 ASP A N 1
ATOM 1559 C CA . ASP A 1 200 ? 22.808 -19.419 -13.838 1.00 90.69 200 ASP A CA 1
ATOM 1560 C C . ASP A 1 200 ? 21.629 -18.490 -14.129 1.00 90.69 200 ASP A C 1
ATOM 1562 O O . ASP A 1 200 ? 20.629 -18.852 -14.757 1.00 90.69 200 ASP A O 1
ATOM 1566 N N . ASN A 1 201 ? 21.710 -17.284 -13.573 1.00 86.56 201 ASN A N 1
ATOM 1567 C CA . ASN A 1 201 ? 20.621 -16.330 -13.659 1.00 86.56 201 ASN A CA 1
ATOM 1568 C C . ASN A 1 201 ? 20.558 -15.766 -15.079 1.00 86.56 201 ASN A C 1
ATOM 1570 O O . ASN A 1 201 ? 21.291 -14.835 -15.406 1.00 86.56 201 ASN A O 1
ATOM 1574 N N . ASN A 1 202 ? 19.650 -16.297 -15.896 1.00 79.00 202 ASN A N 1
ATOM 1575 C CA . ASN A 1 202 ? 19.297 -15.669 -17.159 1.00 79.00 202 ASN A CA 1
ATOM 1576 C C . ASN A 1 202 ? 18.699 -14.299 -16.837 1.00 79.00 202 ASN A C 1
ATOM 1578 O O . ASN A 1 202 ? 17.565 -14.202 -16.356 1.00 79.00 202 ASN A O 1
ATOM 1582 N N . THR A 1 203 ? 19.476 -13.242 -17.066 1.00 74.94 203 THR A N 1
ATOM 1583 C CA . THR A 1 203 ? 19.042 -11.855 -16.933 1.00 74.94 203 THR A CA 1
ATOM 1584 C C . THR A 1 203 ? 17.935 -11.609 -17.946 1.00 74.94 203 THR A C 1
ATOM 1586 O O . THR A 1 203 ? 18.161 -11.169 -19.069 1.00 74.94 203 THR A O 1
ATOM 1589 N N . LYS A 1 204 ? 16.693 -11.915 -17.562 1.00 71.62 204 LYS A N 1
ATOM 1590 C CA . LYS A 1 204 ? 15.532 -11.497 -18.338 1.00 71.62 204 LYS A CA 1
ATOM 1591 C C . LYS A 1 204 ? 15.610 -9.982 -18.426 1.00 71.62 204 LYS A C 1
ATOM 1593 O O . LYS A 1 204 ? 15.515 -9.299 -17.405 1.00 71.62 204 LYS A O 1
ATOM 1598 N N . ILE A 1 205 ? 15.818 -9.478 -19.638 1.00 74.06 205 ILE A N 1
ATOM 1599 C CA . ILE A 1 205 ? 15.744 -8.055 -19.943 1.00 74.06 205 ILE A CA 1
ATOM 1600 C C . ILE A 1 205 ? 14.286 -7.670 -19.702 1.00 74.06 205 ILE A C 1
ATOM 1602 O O . ILE A 1 205 ? 13.415 -7.836 -20.552 1.00 74.06 205 ILE A O 1
ATOM 1606 N N . CYS A 1 206 ? 13.983 -7.254 -18.475 1.00 69.75 206 CYS A N 1
ATOM 1607 C CA . CYS A 1 206 ? 12.681 -6.713 -18.150 1.00 69.75 206 CYS A CA 1
ATOM 1608 C C . CYS A 1 206 ? 12.576 -5.385 -18.890 1.00 69.75 206 CYS A C 1
ATOM 1610 O O . CYS A 1 206 ? 13.220 -4.409 -18.496 1.00 69.75 206 CYS A O 1
ATOM 1612 N N . ASN A 1 207 ? 11.761 -5.341 -19.948 1.00 72.88 207 ASN A N 1
ATOM 1613 C CA . ASN A 1 207 ? 11.354 -4.078 -20.552 1.00 72.88 207 ASN A CA 1
ATOM 1614 C C . ASN A 1 207 ? 10.899 -3.157 -19.420 1.00 72.88 207 ASN A C 1
ATOM 1616 O O . ASN A 1 207 ? 10.094 -3.566 -18.574 1.00 72.88 207 ASN A O 1
ATOM 1620 N N . LYS A 1 208 ? 11.469 -1.944 -19.359 1.00 79.00 208 LYS A N 1
ATOM 1621 C CA . LYS A 1 208 ? 11.108 -0.954 -18.339 1.00 79.00 208 LYS A CA 1
ATOM 1622 C C . LYS A 1 208 ? 9.587 -0.897 -18.308 1.00 79.00 208 LYS A C 1
ATOM 1624 O O . LYS A 1 208 ? 8.965 -0.647 -19.339 1.00 79.00 208 LYS A O 1
ATOM 1629 N N . ARG A 1 209 ? 8.990 -1.184 -17.146 1.00 62.34 209 ARG A N 1
ATOM 1630 C CA . ARG A 1 209 ? 7.539 -1.128 -16.945 1.00 62.34 209 ARG A CA 1
ATOM 1631 C C . ARG A 1 209 ? 7.110 0.336 -17.000 1.00 62.34 209 ARG A C 1
ATOM 1633 O O . ARG A 1 209 ? 6.854 0.960 -15.977 1.00 62.34 209 ARG A O 1
ATOM 1640 N N . GLY A 1 210 ? 7.101 0.901 -18.198 1.00 78.56 210 GLY A N 1
ATOM 1641 C CA . GLY A 1 210 ? 6.465 2.168 -18.481 1.00 78.56 210 GLY A CA 1
ATOM 1642 C C . GLY A 1 210 ? 4.958 1.983 -18.403 1.00 78.56 210 GLY A C 1
ATOM 1643 O O . GLY A 1 210 ? 4.424 0.905 -18.680 1.00 78.56 210 GLY A O 1
ATOM 1644 N N . ARG A 1 211 ? 4.252 3.048 -18.033 1.00 78.75 211 ARG A N 1
ATOM 1645 C CA . ARG A 1 211 ? 2.823 3.147 -18.321 1.00 78.75 211 ARG A CA 1
ATOM 1646 C C . ARG A 1 211 ? 2.680 2.971 -19.834 1.00 78.75 211 ARG A C 1
ATOM 1648 O O . ARG A 1 211 ? 3.228 3.790 -20.569 1.00 78.75 211 ARG A O 1
ATOM 1655 N N . LYS A 1 212 ? 2.006 1.903 -20.290 1.00 75.69 212 LYS A N 1
ATOM 1656 C CA . LYS A 1 212 ? 1.667 1.748 -21.713 1.00 75.69 212 LYS A CA 1
ATOM 1657 C C . LYS A 1 212 ? 0.979 3.049 -22.115 1.00 75.69 212 LYS A C 1
ATOM 1659 O O . LYS A 1 212 ? -0.015 3.431 -21.488 1.00 75.69 212 LYS A O 1
ATOM 1664 N N . ARG A 1 213 ? 1.592 3.801 -23.031 1.00 76.19 213 ARG A N 1
ATOM 1665 C CA . ARG A 1 213 ? 1.000 5.055 -23.493 1.00 76.19 213 ARG A CA 1
ATOM 1666 C C . ARG A 1 213 ? -0.338 4.687 -24.133 1.00 76.19 213 ARG A C 1
ATOM 1668 O O . ARG A 1 213 ? -0.432 3.662 -24.800 1.00 76.19 213 ARG A O 1
ATOM 1675 N N . LYS A 1 214 ? -1.386 5.451 -23.823 1.00 85.19 214 LYS A N 1
ATOM 1676 C CA . LYS A 1 214 ? -2.738 5.175 -24.335 1.00 85.19 214 LYS A CA 1
ATOM 1677 C C . LYS A 1 214 ? -2.876 5.513 -25.821 1.00 85.19 214 LYS A C 1
ATOM 1679 O O . LYS A 1 214 ? -3.821 5.053 -26.440 1.00 85.19 214 LYS A O 1
ATOM 1684 N N . VAL A 1 215 ? -1.956 6.320 -26.341 1.00 85.44 215 VAL A N 1
ATOM 1685 C CA . VAL A 1 215 ? -1.963 6.814 -27.713 1.00 85.44 215 VAL A CA 1
ATOM 1686 C C . VAL A 1 215 ? -0.803 6.157 -28.446 1.00 85.44 215 VAL A C 1
ATOM 1688 O O . VAL A 1 215 ? 0.322 6.132 -27.930 1.00 85.44 215 VAL A O 1
ATOM 1691 N N . GLU A 1 216 ? -1.115 5.572 -29.595 1.00 84.81 216 GLU A N 1
ATOM 1692 C CA . GLU A 1 216 ? -0.130 5.091 -30.552 1.00 84.81 216 GLU A CA 1
ATOM 1693 C C . GLU A 1 216 ? 0.583 6.310 -31.139 1.00 84.81 216 GLU A C 1
ATOM 1695 O O . GLU A 1 216 ? -0.057 7.258 -31.588 1.00 84.81 216 GLU A O 1
ATOM 1700 N N . PHE A 1 217 ? 1.906 6.340 -31.009 1.00 81.88 217 PHE A N 1
ATOM 1701 C CA . PHE A 1 217 ? 2.710 7.412 -31.578 1.00 81.88 217 PHE A CA 1
ATOM 1702 C C . PHE A 1 217 ? 2.866 7.146 -33.071 1.00 81.88 217 PHE A C 1
ATOM 1704 O O . PHE A 1 217 ? 3.217 6.026 -33.439 1.00 81.88 217 PHE A O 1
ATOM 1711 N N . ASP A 1 218 ? 2.633 8.161 -33.902 1.00 85.38 218 ASP A N 1
ATOM 1712 C CA . ASP A 1 218 ? 2.954 8.078 -35.325 1.00 85.38 218 ASP A CA 1
ATOM 1713 C C . ASP A 1 218 ? 4.466 7.804 -35.470 1.00 85.38 218 ASP A C 1
ATOM 1715 O O . ASP A 1 218 ? 5.270 8.561 -34.908 1.00 85.38 218 ASP A O 1
ATOM 1719 N N . PRO A 1 219 ? 4.884 6.731 -36.171 1.00 88.25 219 PRO A N 1
ATOM 1720 C CA . PRO A 1 219 ? 6.293 6.431 -36.411 1.00 88.25 219 PRO A CA 1
ATOM 1721 C C . PRO A 1 219 ? 7.071 7.609 -37.008 1.00 88.25 219 PRO A C 1
ATOM 1723 O O . PRO A 1 219 ? 8.241 7.791 -36.668 1.00 88.25 219 PRO A O 1
ATOM 1726 N N . ARG A 1 220 ? 6.404 8.451 -37.812 1.00 88.81 220 ARG A N 1
ATOM 1727 C CA . ARG A 1 220 ? 7.006 9.615 -38.480 1.00 88.81 220 ARG A CA 1
ATOM 1728 C C . ARG A 1 220 ? 7.494 10.691 -37.525 1.00 88.81 220 ARG A C 1
ATOM 1730 O O . ARG A 1 220 ? 8.294 11.533 -37.910 1.00 88.81 220 ARG A O 1
ATOM 1737 N N . GLN A 1 221 ? 7.063 10.667 -36.265 1.00 85.44 221 GLN A N 1
ATOM 1738 C CA . GLN A 1 221 ? 7.552 11.610 -35.261 1.00 85.44 221 GLN A CA 1
ATOM 1739 C C . GLN A 1 221 ? 9.070 11.494 -35.016 1.00 85.44 221 GLN A C 1
ATOM 1741 O O . GLN A 1 221 ? 9.677 12.421 -34.481 1.00 85.44 221 GLN A O 1
ATOM 1746 N N . TYR A 1 222 ? 9.683 10.364 -35.377 1.00 83.88 222 TYR A N 1
ATOM 1747 C CA . TYR A 1 222 ? 11.126 10.152 -35.259 1.00 83.88 222 TYR A CA 1
ATOM 1748 C C . TYR A 1 222 ? 11.895 10.393 -36.565 1.00 83.88 222 TYR A C 1
ATOM 1750 O O . TYR A 1 222 ? 13.123 10.299 -36.555 1.00 83.88 222 TYR A O 1
ATOM 1758 N N . ASP A 1 223 ? 11.205 10.710 -37.660 1.00 91.94 223 ASP A N 1
ATOM 1759 C CA . ASP A 1 223 ? 11.824 10.940 -38.960 1.00 91.94 223 ASP A CA 1
ATOM 1760 C C . ASP A 1 223 ? 12.288 12.397 -39.082 1.00 91.94 223 ASP A C 1
ATOM 1762 O O . ASP A 1 223 ? 11.534 13.331 -38.820 1.00 91.94 223 ASP A O 1
ATOM 1766 N N . ASN A 1 224 ? 13.527 12.607 -39.535 1.00 91.31 224 ASN A N 1
ATOM 1767 C CA . ASN A 1 224 ? 14.108 13.951 -39.689 1.00 91.31 224 ASN A CA 1
ATOM 1768 C C . ASN A 1 224 ? 13.467 14.774 -40.826 1.00 91.31 224 ASN A C 1
ATOM 1770 O O . ASN A 1 224 ? 13.708 15.975 -40.918 1.00 91.31 224 ASN A O 1
ATOM 1774 N N . GLU A 1 225 ? 12.690 14.133 -41.704 1.00 93.56 225 GLU A N 1
ATOM 1775 C CA . GLU A 1 225 ? 11.983 14.781 -42.819 1.00 93.56 225 GLU A CA 1
ATOM 1776 C C . GLU A 1 225 ? 10.700 15.496 -42.370 1.00 93.56 225 GLU A C 1
ATOM 1778 O O . GLU A 1 225 ? 10.192 16.363 -43.083 1.00 93.56 225 GLU A O 1
ATOM 1783 N N . TYR A 1 226 ? 10.184 15.163 -41.183 1.00 91.19 226 TYR A N 1
ATOM 1784 C CA . TYR A 1 226 ? 8.953 15.726 -40.643 1.00 91.19 226 TYR A CA 1
ATOM 1785 C C . TYR A 1 226 ? 9.239 16.566 -39.398 1.00 91.19 226 TYR A C 1
ATOM 1787 O O . TYR A 1 226 ? 10.014 16.195 -38.520 1.00 91.19 226 TYR A O 1
ATOM 1795 N N . ILE A 1 227 ? 8.560 17.707 -39.291 1.00 92.44 227 ILE A N 1
ATOM 1796 C CA . ILE A 1 227 ? 8.602 18.552 -38.097 1.00 92.44 227 ILE A CA 1
ATOM 1797 C C . ILE A 1 227 ? 7.305 18.332 -37.328 1.00 92.44 227 ILE A C 1
ATOM 1799 O O . ILE A 1 227 ? 6.211 18.488 -37.869 1.00 92.44 227 ILE A O 1
ATOM 1803 N N . THR A 1 228 ? 7.420 17.970 -36.051 1.00 93.75 228 THR A N 1
ATOM 1804 C CA . THR A 1 228 ? 6.254 17.892 -35.165 1.00 93.75 228 THR A CA 1
ATOM 1805 C C . THR A 1 228 ? 5.862 19.299 -34.727 1.00 93.75 228 THR A C 1
ATOM 1807 O O . THR A 1 228 ? 6.692 20.029 -34.186 1.00 93.75 228 THR A O 1
ATOM 1810 N N . LEU A 1 229 ? 4.599 19.661 -34.949 1.00 95.81 229 LEU A N 1
ATOM 1811 C CA . LEU A 1 229 ? 4.027 20.953 -34.581 1.00 95.81 229 LEU A CA 1
ATOM 1812 C C . LEU A 1 229 ? 2.964 20.779 -33.486 1.00 95.81 229 LEU A C 1
ATOM 1814 O O . LEU A 1 229 ? 2.205 19.810 -33.499 1.00 95.81 229 LEU A O 1
ATOM 1818 N N . TRP A 1 230 ? 2.884 21.733 -32.559 1.00 95.69 230 TRP A N 1
ATOM 1819 C CA . TRP A 1 230 ? 1.867 21.813 -31.506 1.00 95.69 230 TRP A CA 1
ATOM 1820 C C . TRP A 1 230 ? 1.038 23.084 -31.640 1.00 95.69 230 TRP A C 1
ATOM 1822 O O . TRP A 1 230 ? 1.567 24.144 -31.965 1.00 95.69 230 TRP A O 1
ATOM 1832 N N . GLU A 1 231 ? -0.256 22.989 -31.356 1.00 96.75 231 GLU A N 1
ATOM 1833 C CA . GLU A 1 231 ? -1.139 24.153 -31.325 1.00 96.75 231 GLU A CA 1
ATOM 1834 C C . GLU A 1 231 ? -0.867 25.005 -30.078 1.00 96.75 231 GLU A C 1
ATOM 1836 O O . GLU A 1 231 ? -0.792 24.484 -28.964 1.00 96.75 231 GLU A O 1
ATOM 1841 N N . ASP A 1 232 ? -0.755 26.318 -30.258 1.00 96.38 232 ASP A N 1
ATOM 1842 C CA . ASP A 1 232 ? -0.646 27.292 -29.171 1.00 96.38 232 ASP A CA 1
ATOM 1843 C C . ASP A 1 232 ? -1.456 28.554 -29.510 1.00 96.38 232 ASP A C 1
ATOM 1845 O O . ASP A 1 232 ? -1.844 28.775 -30.661 1.00 96.38 232 ASP A O 1
ATOM 1849 N N . ILE A 1 233 ? -1.736 29.390 -28.511 1.00 95.00 233 ILE A N 1
ATOM 1850 C CA . ILE A 1 233 ? -2.480 30.644 -28.677 1.00 95.00 233 ILE A CA 1
ATOM 1851 C C . ILE A 1 233 ? -1.562 31.806 -28.306 1.00 95.00 233 ILE A C 1
ATOM 1853 O O . ILE A 1 233 ? -1.233 32.004 -27.137 1.00 95.00 233 ILE A O 1
ATOM 1857 N N . ILE A 1 234 ? -1.181 32.616 -29.296 1.00 92.94 234 ILE A N 1
ATOM 1858 C CA . ILE A 1 234 ? -0.353 33.811 -29.097 1.00 92.94 234 ILE A CA 1
ATOM 1859 C C . ILE A 1 234 ? -1.155 35.034 -29.533 1.00 92.94 234 ILE A C 1
ATOM 1861 O O . ILE A 1 234 ? -1.656 35.090 -30.653 1.00 92.94 234 ILE A O 1
ATOM 1865 N N . ASN A 1 235 ? -1.301 36.017 -28.639 1.00 88.94 235 ASN A N 1
ATOM 1866 C CA . ASN A 1 235 ? -2.079 37.242 -28.881 1.00 88.94 235 ASN A CA 1
ATOM 1867 C C . ASN A 1 235 ? -3.523 36.976 -29.363 1.00 88.94 235 ASN A C 1
ATOM 1869 O O . ASN A 1 235 ? -4.063 37.723 -30.173 1.00 88.94 235 ASN A O 1
ATOM 1873 N N . GLY A 1 236 ? -4.139 35.885 -28.895 1.00 92.44 236 GLY A N 1
ATOM 1874 C CA . GLY A 1 236 ? -5.494 35.487 -29.288 1.00 92.44 236 GLY A CA 1
ATOM 1875 C C . GLY A 1 236 ? -5.603 34.794 -30.653 1.00 92.44 236 GLY A C 1
ATOM 1876 O O . GLY A 1 236 ? -6.704 34.404 -31.032 1.00 92.44 236 GLY A O 1
ATOM 1877 N N . GLN A 1 237 ? -4.497 34.591 -31.375 1.00 93.94 237 GLN A N 1
ATOM 1878 C CA . GLN A 1 237 ? -4.466 33.834 -32.628 1.00 93.94 237 GLN A CA 1
ATOM 1879 C C . GLN A 1 237 ? -3.913 32.425 -32.390 1.00 93.94 237 GLN A C 1
ATOM 1881 O O . GLN A 1 237 ? -2.920 32.250 -31.680 1.00 93.94 237 GLN A O 1
ATOM 1886 N N . LYS A 1 238 ? -4.559 31.416 -32.985 1.00 96.94 238 LYS A N 1
ATOM 1887 C CA . LYS A 1 238 ? -4.040 30.043 -33.002 1.00 96.94 238 LYS A CA 1
ATOM 1888 C C . LYS A 1 238 ? -2.839 29.971 -33.940 1.00 96.94 238 LYS A C 1
ATOM 1890 O O . LYS A 1 238 ? -2.918 30.441 -35.072 1.00 96.94 238 LYS A O 1
ATOM 1895 N N . VAL A 1 239 ? -1.751 29.376 -33.472 1.00 97.12 239 VAL A N 1
ATOM 1896 C CA . VAL A 1 239 ? -0.499 29.191 -34.216 1.00 97.12 239 VAL A CA 1
ATOM 1897 C C . VAL A 1 239 ? 0.047 27.784 -33.993 1.00 97.12 239 VAL A C 1
ATOM 1899 O O . VAL A 1 239 ? -0.366 27.091 -33.062 1.00 97.12 239 VAL A O 1
ATOM 1902 N N . LEU A 1 240 ? 0.972 27.361 -34.851 1.00 97.44 240 LEU A N 1
ATOM 1903 C CA . LEU A 1 240 ? 1.672 26.083 -34.739 1.00 97.44 240 LEU A CA 1
ATOM 1904 C C . LEU A 1 240 ? 3.112 26.320 -34.269 1.00 97.44 240 LEU A C 1
ATOM 1906 O O . LEU A 1 240 ? 3.784 27.204 -34.794 1.00 97.44 240 LEU A O 1
ATOM 1910 N N . ILE A 1 241 ? 3.589 25.554 -33.288 1.00 97.06 241 ILE A N 1
ATOM 1911 C CA . ILE A 1 241 ? 4.924 25.702 -32.689 1.00 97.06 241 ILE A CA 1
ATOM 1912 C C . ILE A 1 241 ? 5.708 24.395 -32.793 1.00 97.06 241 ILE A C 1
ATOM 1914 O O . ILE A 1 241 ? 5.161 23.340 -32.491 1.00 97.06 241 ILE A O 1
ATOM 1918 N N . ASP A 1 242 ? 6.984 24.455 -33.177 1.00 96.38 242 ASP A N 1
ATOM 1919 C CA . ASP A 1 242 ? 7.887 23.293 -33.204 1.00 96.38 242 ASP A CA 1
ATOM 1920 C C . ASP A 1 242 ? 8.714 23.121 -31.909 1.00 96.38 242 ASP A C 1
ATOM 1922 O O . ASP A 1 242 ? 8.601 23.880 -30.942 1.00 96.38 242 ASP A O 1
ATOM 1926 N N . SER A 1 243 ? 9.602 22.118 -31.869 1.00 94.88 243 SER A N 1
ATOM 1927 C CA . SER A 1 243 ? 10.432 21.831 -30.681 1.00 94.88 243 SER A CA 1
ATOM 1928 C C . SER A 1 243 ? 11.489 22.896 -30.409 1.00 94.88 243 SER A C 1
ATOM 1930 O O . SER A 1 243 ? 12.003 22.992 -29.296 1.00 94.88 243 SER A O 1
ATOM 1932 N N . ASN A 1 244 ? 11.801 23.703 -31.419 1.00 95.44 244 ASN A N 1
ATOM 1933 C CA . ASN A 1 244 ? 12.778 24.780 -31.377 1.00 95.44 244 ASN A CA 1
ATOM 1934 C C . ASN A 1 244 ? 12.125 26.142 -31.110 1.00 95.44 244 ASN A C 1
ATOM 1936 O O . ASN A 1 244 ? 12.813 27.166 -31.147 1.00 95.44 244 ASN A O 1
ATOM 1940 N N . SER A 1 245 ? 10.825 26.154 -30.789 1.00 95.44 245 SER A N 1
ATOM 1941 C CA . SER A 1 245 ? 10.025 27.357 -30.559 1.00 95.44 245 SER A CA 1
ATOM 1942 C C . SER A 1 245 ? 9.859 28.252 -31.797 1.00 95.44 245 SER A C 1
ATOM 1944 O O . SER A 1 245 ? 9.608 29.446 -31.659 1.00 95.44 245 SER A O 1
ATOM 1946 N N . ASN A 1 246 ? 9.985 27.703 -33.002 1.00 96.12 246 ASN A N 1
ATOM 1947 C CA . ASN A 1 246 ? 9.601 28.352 -34.252 1.00 96.12 246 ASN A CA 1
ATOM 1948 C C . ASN A 1 246 ? 8.075 28.356 -34.374 1.00 96.12 246 ASN A C 1
ATOM 1950 O O . ASN A 1 246 ? 7.421 27.366 -34.056 1.00 96.12 246 ASN A O 1
ATOM 1954 N N . ILE A 1 247 ? 7.518 29.476 -34.819 1.00 95.75 247 ILE A N 1
ATOM 1955 C CA . ILE A 1 247 ? 6.084 29.735 -34.915 1.00 95.75 247 ILE A CA 1
ATOM 1956 C C . ILE A 1 247 ? 5.698 29.759 -36.389 1.00 95.75 247 ILE A C 1
ATOM 1958 O O . ILE A 1 247 ? 6.309 30.469 -37.191 1.00 95.75 247 ILE A O 1
ATOM 1962 N N . TYR A 1 248 ? 4.645 29.026 -36.722 1.00 96.75 248 TYR A N 1
ATOM 1963 C CA . TYR A 1 248 ? 4.076 28.916 -38.055 1.00 96.75 248 TYR A CA 1
ATOM 1964 C C . TYR A 1 248 ? 2.596 29.317 -38.048 1.00 96.75 248 TYR A C 1
ATOM 1966 O O . TYR A 1 248 ? 1.922 29.273 -37.012 1.00 96.75 248 TYR A O 1
ATOM 1974 N N . THR A 1 249 ? 2.073 29.692 -39.215 1.00 96.38 249 THR A N 1
ATOM 1975 C CA . THR A 1 249 ? 0.637 29.907 -39.420 1.00 96.38 249 THR A CA 1
ATOM 1976 C C . THR A 1 249 ? -0.143 28.619 -39.167 1.00 96.38 249 THR A C 1
ATOM 1978 O O . THR A 1 249 ? 0.344 27.522 -39.431 1.00 96.38 249 THR A O 1
ATOM 1981 N N . TYR A 1 250 ? -1.383 28.750 -38.693 1.00 96.88 250 TYR A N 1
ATOM 1982 C CA . TYR A 1 250 ? -2.307 27.630 -38.486 1.00 96.88 250 TYR A CA 1
ATOM 1983 C C . TYR A 1 250 ? -2.927 27.154 -39.816 1.00 96.88 250 TYR A C 1
ATOM 1985 O O . TYR A 1 250 ? -4.141 27.143 -39.988 1.00 96.88 250 TYR A O 1
ATOM 1993 N N . ASP A 1 251 ? -2.080 26.817 -40.790 1.00 95.81 251 ASP A N 1
ATOM 1994 C CA . ASP A 1 251 ? -2.472 26.142 -42.029 1.00 95.81 251 ASP A CA 1
ATOM 1995 C C . ASP A 1 251 ? -1.873 24.732 -42.017 1.00 95.81 251 ASP A C 1
ATOM 1997 O O . ASP A 1 251 ? -0.655 24.566 -42.012 1.00 95.81 251 ASP A O 1
ATOM 2001 N N . LEU A 1 252 ? -2.736 23.713 -41.981 1.00 91.38 252 LEU A N 1
ATOM 2002 C CA . LEU A 1 252 ? -2.328 22.307 -41.906 1.00 91.38 252 LEU A CA 1
ATOM 2003 C C . LEU A 1 252 ? -1.718 21.790 -43.216 1.00 91.38 252 LEU A C 1
ATOM 2005 O O . LEU A 1 252 ? -1.013 20.784 -43.195 1.00 91.38 252 LEU A O 1
ATOM 2009 N N . LYS A 1 253 ? -2.007 22.433 -44.355 1.00 93.81 253 LYS A N 1
ATOM 2010 C CA . LYS A 1 253 ? -1.497 22.006 -45.667 1.00 93.81 253 LYS A CA 1
ATOM 2011 C C . LYS A 1 253 ? -0.171 22.676 -46.004 1.00 93.81 253 LYS A C 1
ATOM 2013 O O . LYS A 1 253 ? 0.709 22.026 -46.558 1.00 93.81 253 LYS A O 1
ATOM 2018 N N . ALA A 1 254 ? -0.044 23.963 -45.687 1.00 93.50 254 ALA A N 1
ATOM 2019 C CA . ALA A 1 254 ? 1.122 24.772 -46.026 1.00 93.50 254 ALA A CA 1
ATOM 2020 C C . ALA A 1 254 ? 1.460 25.769 -44.898 1.00 93.50 254 ALA A C 1
ATOM 2022 O O . ALA A 1 254 ? 1.254 26.976 -45.050 1.00 93.50 254 ALA A O 1
ATOM 2023 N N . PRO A 1 255 ? 1.977 25.293 -43.751 1.00 96.00 255 PRO A N 1
ATOM 2024 C CA . PRO A 1 255 ? 2.332 26.168 -42.640 1.00 96.00 255 PRO A CA 1
ATOM 2025 C C . PRO A 1 255 ? 3.457 27.124 -43.054 1.00 96.00 255 PRO A C 1
ATOM 2027 O O . PRO A 1 255 ? 4.531 26.709 -43.491 1.00 96.00 255 PRO A O 1
ATOM 2030 N N . ARG A 1 256 ? 3.227 28.427 -42.895 1.00 95.50 256 ARG A N 1
ATOM 2031 C CA . ARG A 1 256 ? 4.200 29.476 -43.200 1.00 95.50 256 ARG A CA 1
ATOM 2032 C C . ARG A 1 256 ? 4.896 29.923 -41.925 1.00 95.50 256 ARG A C 1
ATOM 2034 O O . ARG A 1 256 ? 4.235 30.257 -40.949 1.00 95.50 256 ARG A O 1
ATOM 2041 N N . TYR A 1 257 ? 6.223 29.971 -41.943 1.00 95.19 257 TYR A N 1
ATOM 2042 C CA . TYR A 1 257 ? 7.011 30.469 -40.818 1.00 95.19 257 TYR A CA 1
ATOM 2043 C C . TYR A 1 257 ? 6.743 31.964 -40.567 1.00 95.19 257 TYR A C 1
ATOM 2045 O O . TYR A 1 257 ? 6.770 32.768 -41.499 1.00 95.19 257 TYR A O 1
ATOM 2053 N N . ILE A 1 258 ? 6.473 32.318 -39.308 1.00 94.31 258 ILE A N 1
ATOM 2054 C CA . ILE A 1 258 ? 6.197 33.688 -38.848 1.00 94.31 258 ILE A CA 1
ATOM 2055 C C . ILE A 1 258 ? 7.397 34.246 -38.075 1.00 94.31 258 ILE A C 1
ATOM 2057 O O . ILE A 1 258 ? 7.770 35.399 -38.262 1.00 94.31 258 ILE A O 1
ATOM 2061 N N . GLY A 1 259 ? 7.989 33.451 -37.182 1.00 93.56 259 GLY A N 1
ATOM 2062 C CA . GLY A 1 259 ? 9.059 33.915 -36.298 1.00 93.56 259 GLY A CA 1
ATOM 2063 C C . GLY A 1 259 ? 9.370 32.923 -35.183 1.00 93.56 259 GLY A C 1
ATOM 2064 O O . GLY A 1 259 ? 8.943 31.774 -35.232 1.00 93.56 259 GLY A O 1
ATOM 2065 N N . LYS A 1 260 ? 10.092 33.362 -34.149 1.00 94.75 260 LYS A N 1
ATOM 2066 C CA . LYS A 1 260 ? 10.496 32.513 -33.018 1.00 94.75 260 LYS A CA 1
ATOM 2067 C C . LYS A 1 260 ? 9.892 33.011 -31.706 1.00 94.75 260 LYS A C 1
ATOM 2069 O O . LYS A 1 260 ? 9.909 34.208 -31.416 1.00 94.75 260 LYS A O 1
ATOM 2074 N N . LYS A 1 261 ? 9.361 32.098 -30.891 1.00 93.50 261 LYS A N 1
ATOM 2075 C CA . LYS A 1 261 ? 8.820 32.402 -29.562 1.00 93.50 261 LYS A CA 1
ATOM 2076 C C . LYS A 1 261 ? 9.972 32.712 -28.612 1.00 93.50 261 LYS A C 1
ATOM 2078 O O . LYS A 1 261 ? 10.827 31.864 -28.359 1.00 93.50 261 LYS A O 1
ATOM 2083 N N . THR A 1 262 ? 9.984 33.921 -28.061 1.00 91.94 262 THR A N 1
ATOM 2084 C CA . THR A 1 262 ? 10.893 34.269 -26.964 1.00 91.94 262 THR A CA 1
ATOM 2085 C C . THR A 1 262 ? 10.323 33.798 -25.623 1.00 91.94 262 THR A C 1
ATOM 2087 O O . THR A 1 262 ? 9.119 33.564 -25.486 1.00 91.94 262 THR A O 1
ATOM 2090 N N . VAL A 1 263 ? 11.181 33.683 -24.603 1.00 88.50 263 VAL A N 1
ATOM 2091 C CA . VAL A 1 263 ? 10.801 33.245 -23.242 1.00 88.50 263 VAL A CA 1
ATOM 2092 C C . VAL A 1 263 ? 9.673 34.103 -22.650 1.00 88.50 263 VAL A C 1
ATOM 2094 O O . VAL A 1 263 ? 8.836 33.600 -21.907 1.00 88.50 263 VAL A O 1
ATOM 2097 N N . ASN A 1 264 ? 9.591 35.376 -23.042 1.00 84.06 264 ASN A N 1
ATOM 2098 C CA . ASN A 1 264 ? 8.610 36.334 -22.532 1.00 84.06 264 ASN A CA 1
ATOM 2099 C C . ASN A 1 264 ? 7.259 36.291 -23.262 1.00 84.06 264 ASN A C 1
ATOM 2101 O O . ASN A 1 264 ? 6.548 37.292 -23.234 1.00 84.06 264 ASN A O 1
ATOM 2105 N N . THR A 1 265 ? 6.960 35.204 -23.988 1.00 75.69 265 THR A N 1
ATOM 2106 C CA . THR A 1 265 ? 5.740 35.016 -24.805 1.00 75.69 265 THR A CA 1
ATOM 2107 C C . THR A 1 265 ? 5.461 36.124 -25.830 1.00 75.69 265 THR A C 1
ATOM 2109 O O . THR A 1 265 ? 4.407 36.130 -26.464 1.00 75.69 265 THR A O 1
ATOM 2112 N N . LYS A 1 266 ? 6.423 37.025 -26.063 1.00 78.06 266 LYS A N 1
ATOM 2113 C CA . LYS A 1 266 ? 6.367 38.045 -27.108 1.00 78.06 266 LYS A CA 1
ATOM 2114 C C . LYS A 1 266 ? 6.918 37.469 -28.408 1.00 78.06 266 LYS A C 1
ATOM 2116 O O . LYS A 1 266 ? 7.988 36.853 -28.428 1.00 78.06 266 LYS A O 1
ATOM 2121 N N . LEU A 1 267 ? 6.158 37.675 -29.477 1.00 80.19 267 LEU A N 1
ATOM 2122 C CA . LEU A 1 267 ? 6.562 37.392 -30.847 1.00 80.19 267 LEU A CA 1
ATOM 2123 C C . LEU A 1 267 ? 7.651 38.381 -31.260 1.00 80.19 267 LEU A C 1
ATOM 2125 O O . LEU A 1 267 ? 7.424 39.591 -31.231 1.00 80.19 267 LEU A O 1
ATOM 2129 N N . ASP A 1 268 ? 8.810 37.865 -31.653 1.00 76.38 268 ASP A N 1
ATOM 2130 C CA . ASP A 1 268 ? 9.822 38.677 -32.314 1.00 76.38 268 ASP A CA 1
ATOM 2131 C C . ASP A 1 268 ? 9.470 38.777 -33.806 1.00 76.38 268 ASP A C 1
ATOM 2133 O O . ASP A 1 268 ? 9.776 37.888 -34.600 1.00 76.38 268 ASP A O 1
ATOM 2137 N N . LEU A 1 269 ? 8.720 39.823 -34.164 1.00 69.25 269 LEU A N 1
ATOM 2138 C CA . LEU A 1 269 ? 8.264 40.097 -35.536 1.00 69.25 269 LEU A CA 1
ATOM 2139 C C . LEU A 1 269 ? 9.338 40.796 -36.385 1.00 69.25 269 LEU A C 1
ATOM 2141 O O . LEU A 1 269 ? 9.083 41.121 -37.542 1.00 69.25 269 LEU A O 1
ATOM 2145 N N . SER A 1 270 ? 10.529 41.037 -35.832 1.00 69.00 270 SER A N 1
ATOM 2146 C CA . SER A 1 270 ? 11.596 41.793 -36.500 1.00 69.00 270 SER A CA 1
ATOM 2147 C C . SER A 1 270 ? 12.183 41.099 -37.738 1.00 69.00 270 SER A C 1
ATOM 2149 O O . SER A 1 270 ? 12.912 41.731 -38.497 1.00 69.00 270 SER A O 1
ATOM 2151 N N . VAL A 1 271 ? 11.840 39.827 -37.972 1.00 65.25 271 VAL A N 1
ATOM 2152 C CA . VAL A 1 271 ? 12.377 38.992 -39.063 1.00 65.25 271 VAL A CA 1
ATOM 2153 C C . VAL A 1 271 ? 11.375 38.800 -40.214 1.00 65.25 271 VAL A C 1
ATOM 2155 O O . VAL A 1 271 ? 11.653 38.082 -41.171 1.00 65.25 271 VAL A O 1
ATOM 2158 N N . LEU A 1 272 ? 10.199 39.432 -40.168 1.00 61.94 272 LEU A N 1
ATOM 2159 C CA . LEU A 1 272 ? 9.261 39.356 -41.287 1.00 61.94 272 LEU A CA 1
ATOM 2160 C C . LEU A 1 272 ? 9.745 40.242 -42.439 1.00 61.94 272 LEU A C 1
ATOM 2162 O O . LEU A 1 272 ? 9.553 41.457 -42.424 1.00 61.94 272 LEU A O 1
ATOM 2166 N N . GLU A 1 273 ? 10.338 39.623 -43.461 1.00 65.19 273 GLU A N 1
ATOM 2167 C CA . GLU A 1 273 ? 10.488 40.276 -44.758 1.00 65.19 273 GLU A CA 1
ATOM 2168 C C . GLU A 1 273 ? 9.097 40.715 -45.252 1.00 65.19 273 GLU A C 1
ATOM 2170 O O . GLU A 1 273 ? 8.149 39.915 -45.215 1.00 65.19 273 GLU A O 1
ATOM 2175 N N . PRO A 1 274 ? 8.931 41.980 -45.678 1.00 61.94 274 PRO A N 1
ATOM 2176 C CA . PRO A 1 274 ? 7.659 42.467 -46.181 1.00 61.94 274 PRO A CA 1
ATOM 2177 C C . PRO A 1 274 ? 7.244 41.604 -47.369 1.00 61.94 274 PRO A C 1
ATOM 2179 O O . PRO A 1 274 ? 7.943 41.517 -48.377 1.00 61.94 274 PRO A O 1
ATOM 2182 N N . ILE A 1 275 ? 6.095 40.946 -47.232 1.00 59.88 275 ILE A N 1
ATOM 2183 C CA . ILE A 1 275 ? 5.497 40.168 -48.313 1.00 59.88 275 ILE A CA 1
ATOM 2184 C C . ILE A 1 275 ? 5.302 41.138 -49.486 1.00 59.88 275 ILE A C 1
ATOM 2186 O O . ILE A 1 275 ? 4.634 42.158 -49.288 1.00 59.88 275 ILE A O 1
ATOM 2190 N N . PRO A 1 276 ? 5.861 40.877 -50.683 1.00 54.97 276 PRO A N 1
ATOM 2191 C CA . PRO A 1 276 ? 5.632 41.743 -51.828 1.00 54.97 276 PRO A CA 1
ATOM 2192 C C . PRO A 1 276 ? 4.126 41.802 -52.082 1.00 54.97 276 PRO A C 1
ATOM 2194 O O . PRO A 1 276 ? 3.481 40.776 -52.303 1.00 54.97 276 PRO A O 1
ATOM 2197 N N . ALA A 1 277 ? 3.560 43.006 -51.995 1.00 52.16 277 ALA A N 1
ATOM 2198 C CA . ALA A 1 277 ? 2.142 43.285 -52.178 1.00 52.16 277 ALA A CA 1
ATOM 2199 C C . ALA A 1 277 ? 1.734 43.067 -53.645 1.00 52.16 277 ALA A C 1
ATOM 2201 O O . ALA A 1 277 ? 1.496 44.011 -54.384 1.00 52.16 277 ALA A O 1
ATOM 2202 N N . THR A 1 278 ? 1.700 41.815 -54.094 1.00 53.19 278 THR A N 1
ATOM 2203 C CA . THR A 1 278 ? 1.303 41.441 -55.456 1.00 53.19 278 THR A CA 1
ATOM 2204 C C . THR A 1 278 ? 0.644 40.067 -55.445 1.00 53.19 278 THR A C 1
ATOM 2206 O O . THR A 1 278 ? 1.256 39.061 -55.773 1.00 53.19 278 THR A O 1
ATOM 2209 N N . ALA A 1 279 ? -0.627 40.025 -55.046 1.00 48.00 279 ALA A N 1
ATOM 2210 C CA . ALA A 1 279 ? -1.575 39.010 -55.501 1.00 48.00 279 ALA A CA 1
ATOM 2211 C C . ALA A 1 279 ? -2.997 39.508 -55.221 1.00 48.00 279 ALA A C 1
ATOM 2213 O O . ALA A 1 279 ? -3.531 39.377 -54.121 1.00 48.00 279 ALA A O 1
ATOM 2214 N N . THR A 1 280 ? -3.583 40.134 -56.234 1.00 47.41 280 THR A N 1
ATOM 2215 C CA . THR A 1 280 ? -4.994 40.502 -56.316 1.00 47.41 280 THR A CA 1
ATOM 2216 C C . THR A 1 280 ? -5.848 39.252 -56.094 1.00 47.41 280 THR A C 1
ATOM 2218 O O . THR A 1 280 ? -5.817 38.323 -56.898 1.00 47.41 280 THR A O 1
ATOM 2221 N N . VAL A 1 281 ? -6.587 39.211 -54.986 1.00 51.59 281 VAL A N 1
ATOM 2222 C CA . VAL A 1 281 ? -7.540 38.137 -54.677 1.00 51.59 281 VAL A CA 1
ATOM 2223 C C . VAL A 1 281 ? -8.723 38.235 -55.655 1.00 51.59 281 VAL A C 1
ATOM 2225 O O . VAL A 1 281 ? -9.334 39.304 -55.733 1.00 51.59 281 VAL A O 1
ATOM 2228 N N . PRO A 1 282 ? -9.085 37.174 -56.403 1.00 50.09 282 PRO A N 1
ATOM 2229 C CA . PRO A 1 282 ? -10.318 37.167 -57.178 1.00 50.09 282 PRO A CA 1
ATOM 2230 C C . PRO A 1 282 ? -11.529 37.109 -56.236 1.00 50.09 282 PRO A C 1
ATOM 2232 O O . PRO A 1 282 ? -11.662 36.208 -55.410 1.00 50.09 282 PRO A O 1
ATOM 2235 N N . SER A 1 283 ? -12.403 38.107 -56.370 1.00 50.81 283 SER A N 1
ATOM 2236 C CA . SER A 1 283 ? -13.696 38.215 -55.692 1.00 50.81 283 SER A CA 1
ATOM 2237 C C . SER A 1 283 ? -14.599 37.040 -56.082 1.00 50.81 283 SER A C 1
ATOM 2239 O O . SER A 1 283 ? -15.010 36.928 -57.237 1.00 50.81 283 SER A O 1
ATOM 2241 N N . ILE A 1 284 ? -14.891 36.151 -55.130 1.00 51.41 284 ILE A N 1
ATOM 2242 C CA . ILE A 1 284 ? -15.852 35.058 -55.309 1.00 51.41 284 ILE A CA 1
ATOM 2243 C C . ILE A 1 284 ? -17.236 35.594 -54.933 1.00 51.41 284 ILE A C 1
ATOM 2245 O O . ILE A 1 284 ? -17.493 35.966 -53.789 1.00 51.41 284 ILE A O 1
ATOM 2249 N N . THR A 1 285 ? -18.118 35.652 -55.927 1.00 49.84 285 THR A N 1
ATOM 2250 C CA . THR A 1 285 ? -19.544 35.971 -55.795 1.00 49.84 285 THR A CA 1
ATOM 2251 C C . THR A 1 285 ? -20.291 34.796 -55.145 1.00 49.84 285 THR A C 1
ATOM 2253 O O . THR A 1 285 ? -19.990 33.645 -55.462 1.00 49.84 285 THR A O 1
ATOM 2256 N N . PRO A 1 286 ? -21.275 35.035 -54.257 1.00 56.66 286 PRO A N 1
ATOM 2257 C CA . PRO A 1 286 ? -22.044 33.961 -53.641 1.00 56.66 286 PRO A CA 1
ATOM 2258 C C . PRO A 1 286 ? -23.191 33.537 -54.566 1.00 56.66 286 PRO A C 1
ATOM 2260 O O . PRO A 1 286 ? -24.091 34.326 -54.847 1.00 56.66 286 PRO A O 1
ATOM 2263 N N . ALA A 1 287 ? -23.173 32.283 -55.018 1.00 46.09 287 ALA A N 1
ATOM 2264 C CA . ALA A 1 287 ? -24.271 31.676 -55.761 1.00 46.09 287 ALA A CA 1
ATOM 2265 C C . ALA A 1 287 ? -24.676 30.324 -55.144 1.00 46.09 287 ALA A C 1
ATOM 2267 O O . ALA A 1 287 ? -23.882 29.391 -55.095 1.00 46.09 287 ALA A O 1
ATOM 2268 N N . THR A 1 288 ? -25.952 30.275 -54.745 1.00 42.97 288 THR A N 1
ATOM 2269 C CA . THR A 1 288 ? -26.894 29.156 -54.940 1.00 42.97 288 THR A CA 1
ATOM 2270 C C . THR A 1 288 ? -26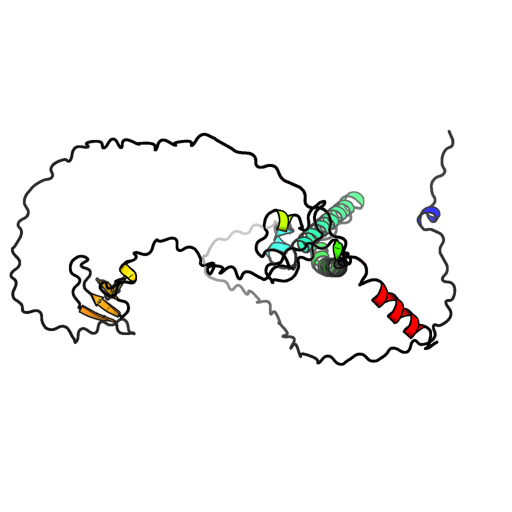.834 27.931 -54.005 1.00 42.97 288 THR A C 1
ATOM 2272 O O . THR A 1 288 ? -26.007 27.046 -54.157 1.00 42.97 288 THR A O 1
ATOM 2275 N N . THR A 1 289 ? -27.820 27.916 -53.091 1.00 49.22 289 THR A N 1
ATOM 2276 C CA . THR A 1 289 ? -28.820 26.861 -52.764 1.00 49.22 289 THR A CA 1
ATOM 2277 C C . THR A 1 289 ? -28.374 25.411 -52.465 1.00 49.22 289 THR A C 1
ATOM 2279 O O . THR A 1 289 ? -27.612 24.830 -53.229 1.00 49.22 289 THR A O 1
ATOM 2282 N N . PRO A 1 290 ? -28.910 24.768 -51.397 1.00 55.72 290 PRO A N 1
ATOM 2283 C CA . PRO A 1 290 ? -28.513 23.424 -50.981 1.00 55.72 290 PRO A CA 1
ATOM 2284 C C . PRO A 1 290 ? -29.271 22.324 -51.739 1.00 55.72 290 PRO A C 1
ATOM 2286 O O . PRO A 1 290 ? -30.499 22.351 -51.817 1.00 55.72 290 PRO A O 1
ATOM 2289 N N . GLU A 1 291 ? -28.541 21.317 -52.219 1.00 46.59 291 GLU A N 1
ATOM 2290 C CA . GLU A 1 291 ? -29.103 20.050 -52.691 1.00 46.59 291 GLU A CA 1
ATOM 2291 C C . GLU A 1 291 ? -28.977 18.971 -51.607 1.00 46.59 291 GLU A C 1
ATOM 2293 O O . GLU A 1 291 ? -27.952 18.831 -50.935 1.00 46.59 291 GLU A O 1
ATOM 2298 N N . GLN A 1 292 ? -30.080 18.250 -51.414 1.00 46.97 292 GLN A N 1
ATOM 2299 C CA . GLN A 1 292 ? -30.263 17.172 -50.451 1.00 46.97 292 GLN A CA 1
ATOM 2300 C C . GLN A 1 292 ? -29.374 15.973 -50.798 1.00 46.97 292 GLN A C 1
ATOM 2302 O O . GLN A 1 292 ? -29.391 15.492 -51.927 1.00 46.97 292 GLN A O 1
ATOM 2307 N N . ILE A 1 293 ? -28.658 15.441 -49.806 1.00 45.50 293 ILE A N 1
ATOM 2308 C CA . ILE A 1 293 ? -27.957 14.161 -49.931 1.00 45.50 293 ILE A CA 1
ATOM 2309 C C . ILE A 1 293 ? -28.851 13.083 -49.324 1.00 45.50 293 ILE A C 1
ATOM 2311 O O . ILE A 1 293 ? -29.105 13.060 -48.121 1.00 45.50 293 ILE A O 1
ATOM 2315 N N . THR A 1 294 ? -29.339 12.210 -50.197 1.00 41.03 294 THR A N 1
ATOM 2316 C CA . THR A 1 294 ? -30.039 10.966 -49.888 1.00 41.03 294 THR A CA 1
ATOM 2317 C C . THR A 1 294 ? -29.107 9.950 -49.233 1.00 41.03 294 THR A C 1
ATOM 2319 O O . THR A 1 294 ? -27.989 9.723 -49.694 1.00 41.03 294 THR A O 1
ATOM 2322 N N . GLU A 1 295 ? -29.611 9.305 -48.185 1.00 52.19 295 GLU A N 1
ATOM 2323 C CA . GLU A 1 295 ? -29.014 8.153 -47.519 1.00 52.19 295 GLU A CA 1
ATOM 2324 C C . GLU A 1 295 ? -28.981 6.939 -48.462 1.00 52.19 295 GLU A C 1
ATOM 2326 O O . GLU A 1 295 ? -30.021 6.430 -48.877 1.00 52.19 295 GLU A O 1
ATOM 2331 N N . THR A 1 296 ? -27.789 6.423 -48.760 1.00 41.50 296 THR A N 1
ATOM 2332 C CA . THR A 1 296 ? -27.625 5.061 -49.285 1.00 41.50 296 THR A CA 1
ATOM 2333 C C . THR A 1 296 ? -26.757 4.260 -48.333 1.00 41.50 296 THR A C 1
ATOM 2335 O O . THR A 1 296 ? -25.591 4.582 -48.101 1.00 41.50 296 THR A O 1
ATOM 2338 N N . GLY A 1 297 ? -27.380 3.230 -47.762 1.00 38.53 297 GLY A N 1
ATOM 2339 C CA . GLY A 1 297 ? -26.812 2.325 -46.780 1.00 38.53 297 GLY A CA 1
ATOM 2340 C C . GLY A 1 297 ? -25.612 1.538 -47.299 1.00 38.53 297 GLY A C 1
ATOM 2341 O O . GLY A 1 297 ? -25.617 0.987 -48.398 1.00 38.53 297 GLY A O 1
ATOM 2342 N N . ILE A 1 298 ? -24.599 1.453 -46.444 1.00 42.16 298 ILE A N 1
ATOM 2343 C CA . ILE A 1 298 ? -23.451 0.567 -46.604 1.00 42.16 298 ILE A CA 1
ATOM 2344 C C . ILE A 1 298 ? -23.729 -0.669 -45.746 1.00 42.16 298 ILE A C 1
ATOM 2346 O O . ILE A 1 298 ? -23.617 -0.631 -44.522 1.00 42.16 298 ILE A O 1
ATOM 2350 N N . ASN A 1 299 ? -24.114 -1.765 -46.401 1.00 42.44 299 ASN A N 1
ATOM 2351 C CA . ASN A 1 299 ? -24.109 -3.097 -45.804 1.00 42.44 299 ASN A CA 1
ATOM 2352 C C . ASN A 1 299 ? -22.658 -3.583 -45.728 1.00 42.44 299 ASN A C 1
ATOM 2354 O O . ASN A 1 299 ? -22.044 -3.897 -46.746 1.00 42.44 299 ASN A O 1
ATOM 2358 N N . LEU A 1 300 ? -22.112 -3.630 -44.513 1.00 47.47 300 LEU A N 1
ATOM 2359 C CA . LEU A 1 300 ? -20.802 -4.201 -44.231 1.00 47.47 300 LEU A CA 1
ATOM 2360 C C . LEU A 1 300 ? -20.952 -5.723 -44.081 1.00 47.47 300 LEU A C 1
ATOM 2362 O O . LEU A 1 300 ? -21.498 -6.213 -43.093 1.00 47.47 300 LEU A O 1
ATOM 2366 N N . ILE A 1 301 ? -20.495 -6.459 -45.093 1.00 44.81 301 ILE A N 1
ATOM 2367 C CA . ILE A 1 301 ? -20.402 -7.921 -45.093 1.00 44.81 301 ILE A CA 1
ATOM 2368 C C . ILE A 1 301 ? -19.260 -8.324 -44.154 1.00 44.81 301 ILE A C 1
ATOM 2370 O O . ILE A 1 301 ? -18.111 -7.930 -44.338 1.00 44.81 301 ILE A O 1
ATOM 2374 N N . LEU A 1 302 ? -19.611 -9.085 -43.118 1.00 41.88 302 LEU A N 1
ATOM 2375 C CA . LEU A 1 302 ? -18.702 -9.648 -42.128 1.00 41.88 302 LEU A CA 1
ATOM 2376 C C . LEU A 1 302 ? -18.237 -11.028 -42.618 1.00 41.88 302 LEU A C 1
ATOM 2378 O O . LEU A 1 302 ? -18.933 -12.021 -42.414 1.00 41.88 302 LEU A O 1
ATOM 2382 N N . GLU A 1 303 ? -17.076 -11.100 -43.268 1.00 46.84 303 GLU A N 1
ATOM 2383 C CA . GLU A 1 303 ? -16.408 -12.379 -43.541 1.00 46.84 303 GLU A CA 1
ATOM 2384 C C . GLU A 1 303 ? -15.687 -12.868 -42.277 1.00 46.84 303 GLU A C 1
ATOM 2386 O O . GLU A 1 303 ? -14.815 -12.194 -41.724 1.00 46.84 303 GLU A O 1
ATOM 2391 N N . GLN A 1 304 ? -16.083 -14.046 -41.791 1.00 48.16 304 GLN A N 1
ATOM 2392 C CA . GLN A 1 304 ? -15.376 -14.762 -40.732 1.00 48.16 304 GLN A CA 1
ATOM 2393 C C . GLN A 1 304 ? -14.247 -15.606 -41.338 1.00 48.16 304 GLN A C 1
ATOM 2395 O O . GLN A 1 304 ? -14.489 -16.302 -42.324 1.00 48.16 304 GLN A O 1
ATOM 2400 N N . PRO A 1 305 ? -13.041 -15.621 -40.745 1.00 47.97 305 PRO A N 1
ATOM 2401 C CA . PRO A 1 305 ? -11.984 -16.517 -41.181 1.00 47.97 305 PRO A CA 1
ATOM 2402 C C . PRO A 1 305 ? -12.239 -17.947 -40.688 1.00 47.97 305 PRO A C 1
ATOM 2404 O O . PRO A 1 305 ? -12.387 -18.208 -39.491 1.00 47.97 305 PRO A O 1
ATOM 2407 N N . THR A 1 306 ? -12.259 -18.870 -41.643 1.00 40.50 306 THR A N 1
ATOM 2408 C CA . THR A 1 306 ? -12.287 -20.323 -41.474 1.00 40.50 306 THR A CA 1
ATOM 2409 C C . THR A 1 306 ? -11.045 -20.791 -40.712 1.00 40.50 306 THR A C 1
ATOM 2411 O O . THR A 1 306 ? -9.914 -20.494 -41.092 1.00 40.50 306 THR A O 1
ATOM 2414 N N . LEU A 1 307 ? -11.258 -21.519 -39.615 1.00 39.41 307 LEU A N 1
ATOM 2415 C CA . LEU A 1 307 ? -10.206 -22.103 -38.788 1.00 39.41 307 LEU A CA 1
ATOM 2416 C C . LEU A 1 307 ? -9.894 -23.515 -39.312 1.00 39.41 307 LEU A C 1
ATOM 2418 O O . LEU A 1 307 ? -10.647 -24.452 -39.051 1.00 39.41 307 LEU A O 1
ATOM 2422 N N . GLU A 1 308 ? -8.808 -23.671 -40.065 1.00 47.84 308 GLU A N 1
ATOM 2423 C CA . GLU A 1 308 ? -8.308 -24.990 -40.465 1.00 47.84 308 GLU A CA 1
ATOM 2424 C C . GLU A 1 308 ? -7.635 -25.684 -39.270 1.00 47.84 308 GLU A C 1
ATOM 2426 O O . GLU A 1 308 ? -6.698 -25.163 -38.660 1.00 47.84 308 GLU A O 1
ATOM 2431 N N . GLN A 1 309 ? -8.137 -26.869 -38.917 1.00 46.75 309 GLN A N 1
ATOM 2432 C CA . GLN A 1 309 ? -7.495 -27.783 -37.976 1.00 46.75 309 GLN A CA 1
ATOM 2433 C C . GLN A 1 309 ? -6.512 -28.689 -38.727 1.00 46.75 309 GLN A C 1
ATOM 2435 O O . GLN A 1 309 ? -6.926 -29.340 -39.686 1.00 46.75 309 GLN A O 1
ATOM 2440 N N . PRO A 1 310 ? -5.255 -28.832 -38.274 1.00 52.38 310 PRO A N 1
ATOM 2441 C CA . PRO A 1 310 ? -4.408 -29.926 -38.719 1.00 52.38 310 PRO A CA 1
ATOM 2442 C C . PRO A 1 310 ? -4.662 -31.186 -37.879 1.00 52.38 310 PRO A C 1
ATOM 2444 O O . PRO A 1 310 ? -4.422 -31.228 -36.669 1.00 52.38 310 PRO A O 1
ATOM 2447 N N . THR A 1 311 ? -5.147 -32.221 -38.557 1.00 41.09 311 THR A N 1
ATOM 2448 C CA . THR A 1 311 ? -5.190 -33.622 -38.126 1.00 41.09 311 THR A CA 1
ATOM 2449 C C . THR A 1 311 ? -3.789 -34.245 -38.062 1.00 41.09 311 THR A C 1
ATOM 2451 O O . THR A 1 311 ? -3.034 -34.148 -39.022 1.00 41.09 311 THR A O 1
ATOM 2454 N N . LEU A 1 312 ? -3.506 -34.875 -36.910 1.00 47.81 312 LEU A N 1
ATOM 2455 C CA . LEU A 1 312 ? -2.889 -36.200 -36.685 1.00 47.81 312 LEU A CA 1
ATOM 2456 C C . LEU A 1 312 ? -1.720 -36.677 -37.577 1.00 47.81 312 LEU A C 1
ATOM 2458 O O . LEU A 1 312 ? -1.894 -36.857 -38.772 1.00 47.81 312 LEU A O 1
ATOM 2462 N N . GLU A 1 313 ? -0.594 -37.054 -36.951 1.00 47.34 313 GLU A N 1
ATOM 2463 C CA . GLU A 1 313 ? -0.148 -38.464 -36.813 1.00 47.34 313 GLU A CA 1
ATOM 2464 C C . GLU A 1 313 ? 1.188 -38.579 -36.037 1.00 47.34 313 GLU A C 1
ATOM 2466 O O . GLU A 1 313 ? 2.048 -37.701 -36.090 1.00 47.34 313 GLU A O 1
ATOM 2471 N N . GLU A 1 314 ? 1.309 -39.647 -35.240 1.00 55.38 314 GLU A N 1
ATOM 2472 C CA . GLU A 1 314 ? 2.437 -39.990 -34.353 1.00 55.38 314 GLU A CA 1
ATOM 2473 C C . GLU A 1 314 ? 3.683 -40.495 -35.131 1.00 55.38 314 GLU A C 1
ATOM 2475 O O . GLU A 1 314 ? 3.601 -40.750 -36.332 1.00 55.38 314 GLU A O 1
ATOM 2480 N N . PRO A 1 315 ? 4.850 -40.699 -34.475 1.00 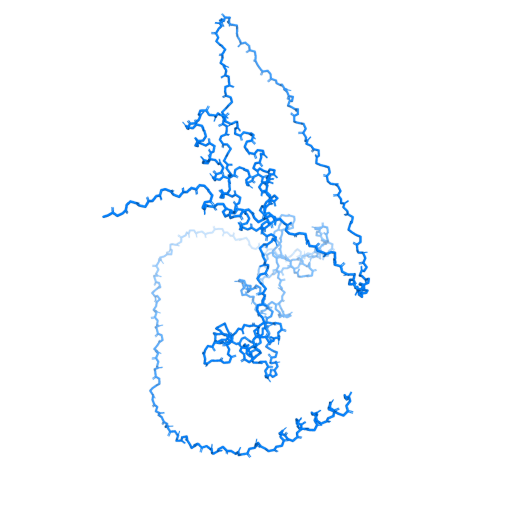56.34 315 PRO A N 1
ATOM 2481 C CA . PRO A 1 315 ? 5.058 -42.015 -33.864 1.00 56.34 315 PRO A CA 1
ATOM 2482 C C . PRO A 1 315 ? 5.755 -41.990 -32.495 1.00 56.34 315 PRO A C 1
ATOM 2484 O O . PRO A 1 315 ? 6.716 -41.262 -32.234 1.00 56.34 315 PRO A O 1
ATOM 2487 N N . ILE A 1 316 ? 5.269 -42.886 -31.643 1.00 48.66 316 ILE A N 1
ATOM 2488 C CA . ILE A 1 316 ? 5.833 -43.314 -30.365 1.00 48.66 316 ILE A CA 1
ATOM 2489 C C . ILE A 1 316 ? 7.255 -43.855 -30.593 1.00 48.66 316 ILE A C 1
ATOM 2491 O O . ILE A 1 316 ? 7.441 -44.833 -31.315 1.00 48.66 316 ILE A O 1
ATOM 2495 N N . GLN A 1 317 ? 8.257 -43.239 -29.957 1.00 47.25 317 GLN A N 1
A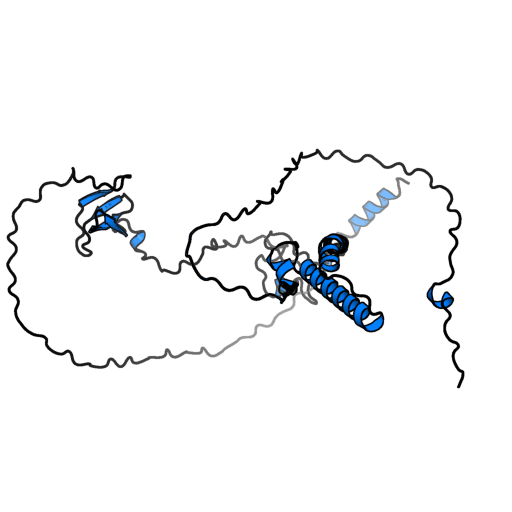TOM 2496 C CA . GLN A 1 317 ? 9.596 -43.814 -29.822 1.00 47.25 317 GLN A CA 1
ATOM 2497 C C . GLN A 1 317 ? 9.804 -44.358 -28.408 1.00 47.25 317 GLN A C 1
ATOM 2499 O O . GLN A 1 317 ? 9.593 -43.685 -27.399 1.00 47.25 317 GLN A O 1
ATOM 2504 N N . GLU A 1 318 ? 10.208 -45.619 -28.395 1.00 48.31 318 GLU A N 1
ATOM 2505 C CA . GLU A 1 318 ? 10.457 -46.509 -27.273 1.00 48.31 318 GLU A CA 1
ATOM 2506 C C . GLU A 1 318 ? 11.615 -45.990 -26.400 1.00 48.31 318 GLU A C 1
ATOM 2508 O O . GLU A 1 318 ? 12.754 -45.837 -26.846 1.00 48.31 318 GLU A O 1
ATOM 2513 N N . LEU A 1 319 ? 11.318 -45.671 -25.137 1.00 47.53 319 LEU A N 1
ATOM 2514 C CA . LEU A 1 319 ? 12.281 -45.115 -24.190 1.00 47.53 319 LEU A CA 1
ATOM 2515 C C . LEU A 1 319 ? 13.088 -46.247 -23.535 1.00 47.53 319 LEU A C 1
ATOM 2517 O O . LEU A 1 319 ? 12.680 -46.824 -22.529 1.00 47.53 319 LEU A O 1
ATOM 2521 N N . THR A 1 320 ? 14.265 -46.545 -24.083 1.00 46.62 320 THR A N 1
ATOM 2522 C CA . THR A 1 320 ? 15.257 -47.415 -23.438 1.00 46.62 320 THR A CA 1
ATOM 2523 C C . THR A 1 320 ? 15.823 -46.752 -22.180 1.00 46.62 320 THR A C 1
ATOM 2525 O O . THR A 1 320 ? 16.456 -45.696 -22.241 1.00 46.62 320 THR A O 1
ATOM 2528 N N . THR A 1 321 ? 15.623 -47.390 -21.030 1.00 44.47 321 THR A N 1
ATOM 2529 C CA . THR A 1 321 ? 16.221 -47.048 -19.731 1.00 44.47 321 THR A CA 1
ATOM 2530 C C . THR A 1 321 ? 17.738 -47.278 -19.717 1.00 44.47 321 THR A C 1
ATOM 2532 O O . THR A 1 321 ? 18.162 -48.406 -19.972 1.00 44.47 321 THR A O 1
ATOM 2535 N N . PRO A 1 322 ? 18.574 -46.289 -19.344 1.00 47.34 322 PRO A N 1
ATOM 2536 C CA . PRO A 1 322 ? 19.977 -46.540 -19.034 1.00 47.34 322 PRO A CA 1
ATOM 2537 C C . PRO A 1 322 ? 20.184 -46.924 -17.558 1.00 47.34 322 PRO A C 1
ATOM 2539 O O . PRO A 1 322 ? 19.678 -46.276 -16.641 1.00 47.34 322 PRO A O 1
ATOM 2542 N N . GLU A 1 323 ? 20.977 -47.978 -17.357 1.00 54.56 323 GLU A N 1
ATOM 2543 C CA . GLU A 1 323 ? 21.423 -48.523 -16.071 1.00 54.56 323 GLU A CA 1
ATOM 2544 C C . GLU A 1 323 ? 22.094 -47.492 -15.134 1.00 54.56 323 GLU A C 1
ATOM 2546 O O . GLU A 1 323 ? 22.815 -46.588 -15.581 1.00 54.56 323 GLU A O 1
ATOM 2551 N N . PRO A 1 324 ? 21.968 -47.661 -13.802 1.00 51.12 324 PRO A N 1
ATOM 2552 C CA . PRO A 1 324 ? 22.636 -46.811 -12.827 1.00 51.12 324 PRO A CA 1
ATOM 2553 C C . PRO A 1 324 ? 24.136 -47.134 -12.722 1.00 51.12 324 PRO A C 1
ATOM 2555 O O . PRO A 1 324 ? 24.555 -48.122 -12.118 1.00 51.12 324 PRO A O 1
ATOM 2558 N N . LYS A 1 325 ? 24.981 -46.233 -13.240 1.00 44.94 325 LYS A N 1
ATOM 2559 C CA . LYS A 1 325 ? 26.434 -46.260 -13.008 1.00 44.94 325 LYS A CA 1
ATOM 2560 C C . LYS A 1 325 ? 26.758 -46.028 -11.528 1.00 44.94 325 LYS A C 1
ATOM 2562 O O . LYS A 1 325 ? 26.557 -44.943 -10.984 1.00 44.94 325 LYS A O 1
ATOM 2567 N N . GLN A 1 326 ? 27.343 -47.050 -10.907 1.00 52.44 326 GLN A N 1
ATOM 2568 C CA . GLN A 1 326 ? 27.957 -47.024 -9.581 1.00 52.44 326 GLN A CA 1
ATOM 2569 C C . GLN A 1 326 ? 29.034 -45.927 -9.474 1.00 52.44 326 GLN A C 1
ATOM 2571 O O . GLN A 1 326 ? 30.117 -46.038 -10.049 1.00 52.44 326 GLN A O 1
ATOM 2576 N N . LYS A 1 327 ? 28.782 -44.884 -8.676 1.00 49.50 327 LYS A N 1
ATOM 2577 C CA . LYS A 1 327 ? 29.819 -43.965 -8.172 1.00 49.50 327 LYS A CA 1
ATOM 2578 C C . LYS A 1 327 ? 29.544 -43.598 -6.715 1.00 49.50 327 LYS A C 1
ATOM 2580 O O . LYS A 1 327 ? 29.002 -42.542 -6.418 1.00 49.50 327 LYS A O 1
ATOM 2585 N N . SER A 1 328 ? 29.965 -44.454 -5.787 1.00 52.44 328 SER A N 1
ATOM 2586 C CA . SER A 1 328 ? 29.942 -44.140 -4.352 1.00 52.44 328 SER A CA 1
ATOM 2587 C C . SER A 1 328 ? 31.018 -44.906 -3.573 1.00 52.44 328 SER A C 1
ATOM 2589 O O . SER A 1 328 ? 30.719 -45.759 -2.747 1.00 52.44 328 SER A O 1
ATOM 2591 N N . LYS A 1 329 ? 32.305 -44.596 -3.801 1.00 52.12 329 LYS A N 1
ATOM 2592 C CA . LYS A 1 329 ? 33.393 -45.065 -2.907 1.00 52.12 329 LYS A CA 1
ATOM 2593 C C . LYS A 1 329 ? 34.458 -44.024 -2.520 1.00 52.12 329 LYS A C 1
ATOM 2595 O O . LYS A 1 329 ? 35.334 -44.350 -1.727 1.00 52.12 329 LYS A O 1
ATOM 2600 N N . SER A 1 330 ? 34.390 -42.765 -2.970 1.00 52.53 330 SER A N 1
ATOM 2601 C CA . SER A 1 330 ? 35.441 -41.770 -2.648 1.00 52.53 330 SER A CA 1
ATOM 2602 C C . SER A 1 330 ? 35.108 -40.777 -1.524 1.00 52.53 330 SER A C 1
ATOM 2604 O O . SER A 1 330 ? 36.014 -40.115 -1.022 1.00 52.53 330 SER A O 1
ATOM 2606 N N . ILE A 1 331 ? 33.850 -40.678 -1.075 1.00 50.22 331 ILE A N 1
ATOM 2607 C CA . ILE A 1 331 ? 33.441 -39.643 -0.102 1.00 50.22 331 ILE A CA 1
ATOM 2608 C C . ILE A 1 331 ? 33.507 -40.138 1.356 1.00 50.22 331 ILE A C 1
ATOM 2610 O O . ILE A 1 331 ? 33.806 -39.354 2.256 1.00 50.22 331 ILE A O 1
ATOM 2614 N N . ILE A 1 332 ? 33.362 -41.444 1.604 1.00 51.66 332 ILE A N 1
ATOM 2615 C CA . ILE A 1 332 ? 33.325 -41.996 2.973 1.00 51.66 332 ILE A CA 1
ATOM 2616 C C . ILE A 1 332 ? 34.709 -41.959 3.662 1.00 51.66 332 ILE A C 1
ATOM 2618 O O . ILE A 1 332 ? 34.788 -41.714 4.863 1.00 51.66 332 ILE A O 1
ATOM 2622 N N . LYS A 1 333 ? 35.825 -42.027 2.918 1.00 52.97 333 LYS A N 1
ATOM 2623 C CA . LYS A 1 333 ? 37.183 -41.954 3.508 1.00 52.97 333 LYS A CA 1
ATOM 2624 C C . LYS A 1 333 ? 37.588 -40.573 4.052 1.00 52.97 333 LYS A C 1
ATOM 2626 O O . LYS A 1 333 ? 38.523 -40.489 4.845 1.00 52.97 333 LYS A O 1
ATOM 2631 N N . LYS A 1 334 ? 36.916 -39.478 3.667 1.00 53.50 334 LYS A N 1
ATOM 2632 C CA . LYS A 1 334 ? 37.272 -38.125 4.152 1.00 53.50 334 LYS A CA 1
ATOM 2633 C C . LYS A 1 334 ? 36.645 -37.763 5.502 1.00 53.50 334 LYS A C 1
ATOM 2635 O O . LYS A 1 334 ? 37.142 -36.847 6.156 1.00 53.50 334 LYS A O 1
ATOM 2640 N N . ILE A 1 335 ? 35.599 -38.469 5.933 1.00 56.16 335 ILE A N 1
ATOM 2641 C CA . ILE A 1 335 ? 34.935 -38.210 7.220 1.00 56.16 335 ILE A CA 1
ATOM 2642 C C . ILE A 1 335 ? 35.670 -38.927 8.365 1.00 56.16 335 ILE A C 1
ATOM 2644 O O . ILE A 1 335 ? 35.856 -38.342 9.431 1.00 56.16 335 ILE A O 1
ATOM 2648 N N . GLU A 1 336 ? 36.227 -40.116 8.123 1.00 54.59 336 GLU A N 1
ATOM 2649 C CA . GLU A 1 336 ? 36.990 -40.861 9.137 1.00 54.59 336 GLU A CA 1
ATOM 2650 C C . GLU A 1 336 ? 38.296 -40.174 9.571 1.00 54.59 336 GLU A C 1
ATOM 2652 O O . GLU A 1 336 ? 38.663 -40.224 10.747 1.00 54.59 336 GLU A O 1
ATOM 2657 N N . LEU A 1 337 ? 38.985 -39.460 8.670 1.00 56.03 337 LEU A N 1
ATOM 2658 C CA . LEU A 1 337 ? 40.245 -38.793 9.025 1.00 56.03 337 LEU A CA 1
ATOM 2659 C C . LEU A 1 337 ? 40.059 -37.545 9.905 1.00 56.03 337 LEU A C 1
ATOM 2661 O O . LEU A 1 337 ? 40.983 -37.160 10.620 1.00 56.03 337 LEU A O 1
ATOM 2665 N N . LYS A 1 338 ? 38.884 -36.903 9.874 1.00 53.50 338 LYS A N 1
ATOM 2666 C CA . LYS A 1 338 ? 38.624 -35.716 10.706 1.00 53.50 338 LYS A CA 1
ATOM 2667 C C . LYS A 1 338 ? 38.306 -36.080 12.155 1.00 53.50 338 LYS A C 1
ATOM 2669 O O . LYS A 1 338 ? 38.734 -35.354 13.047 1.00 53.50 338 LYS A O 1
ATOM 2674 N N . ASN A 1 339 ? 37.669 -37.223 12.400 1.00 54.75 339 ASN A N 1
ATOM 2675 C CA . ASN A 1 339 ? 37.313 -37.635 13.760 1.00 54.75 339 ASN A CA 1
ATOM 2676 C C . ASN A 1 339 ? 38.508 -38.176 14.562 1.00 54.75 339 ASN A C 1
ATOM 2678 O O . ASN A 1 339 ? 38.568 -37.961 15.770 1.00 54.75 339 ASN A O 1
ATOM 2682 N N . LYS A 1 340 ? 39.531 -38.754 13.913 1.00 56.41 340 LYS A N 1
ATOM 2683 C CA . LYS A 1 340 ? 40.772 -39.148 14.612 1.00 56.41 340 LYS A CA 1
ATOM 2684 C C . LYS A 1 340 ? 41.599 -37.964 15.124 1.00 56.41 340 LYS A C 1
ATOM 2686 O O . LYS A 1 340 ? 42.339 -38.121 16.086 1.00 56.41 340 LYS A O 1
ATOM 2691 N N . LYS A 1 341 ? 41.458 -36.770 14.535 1.00 55.69 341 LYS A N 1
ATOM 2692 C CA . LYS A 1 341 ? 42.241 -35.584 14.933 1.00 55.69 341 LYS A CA 1
ATOM 2693 C C . LYS A 1 341 ? 41.658 -34.826 16.132 1.00 55.69 341 LYS A C 1
ATOM 2695 O O . LYS A 1 341 ? 42.335 -33.966 16.685 1.00 55.69 341 LYS A O 1
ATOM 2700 N N . VAL A 1 342 ? 40.415 -35.127 16.516 1.00 61.47 342 VAL A N 1
ATOM 2701 C CA . VAL A 1 342 ? 39.745 -34.502 17.671 1.00 61.47 342 VAL A CA 1
ATOM 2702 C C . VAL A 1 342 ? 39.984 -35.304 18.953 1.00 61.47 342 VAL A C 1
ATOM 2704 O O . VAL A 1 342 ? 40.045 -34.719 20.026 1.00 61.47 342 VAL A O 1
ATOM 2707 N N . ILE A 1 343 ? 40.220 -36.615 18.846 1.00 55.16 343 ILE A N 1
ATOM 2708 C CA . ILE A 1 343 ? 40.440 -37.489 20.010 1.00 55.16 343 ILE A CA 1
ATOM 2709 C C . ILE A 1 343 ? 41.885 -37.407 20.539 1.00 55.16 343 ILE A C 1
ATOM 2711 O O . ILE A 1 343 ? 42.122 -37.727 21.690 1.00 55.16 343 ILE A O 1
ATOM 2715 N N . SER A 1 344 ? 42.854 -36.902 19.765 1.00 52.97 344 SER A N 1
ATOM 2716 C CA . SER A 1 344 ? 44.246 -36.741 20.231 1.00 52.97 344 SER A CA 1
ATOM 2717 C C . SER A 1 344 ? 44.538 -35.393 20.915 1.00 52.97 344 SER A C 1
ATOM 2719 O O . SER A 1 344 ? 45.698 -34.988 20.991 1.00 52.97 344 SER A O 1
ATOM 2721 N N . LYS A 1 345 ? 43.505 -34.630 21.290 1.00 53.00 345 LYS A N 1
ATOM 2722 C CA . LYS A 1 345 ? 43.621 -33.316 21.958 1.00 53.00 345 LYS A CA 1
ATOM 2723 C C . LYS A 1 345 ? 42.772 -33.198 23.233 1.00 53.00 345 LYS A C 1
ATOM 2725 O O . LYS A 1 345 ? 42.648 -32.100 23.773 1.00 53.00 345 LYS A O 1
ATOM 2730 N N . LEU A 1 346 ? 42.215 -34.316 23.684 1.00 54.38 346 LEU A N 1
ATOM 2731 C CA . LEU A 1 346 ? 41.748 -34.556 25.047 1.00 54.38 346 LEU A CA 1
ATOM 2732 C C . LEU A 1 346 ? 42.726 -35.553 25.665 1.00 54.38 346 LEU A C 1
ATOM 2734 O O . LEU A 1 346 ? 43.013 -35.389 26.867 1.00 54.38 346 LEU A O 1
#

Sequence (346 aa):
MSRKSPLTIDDILGPNIEPSEVSSPKPIQTSNPKLISKGKSKAKSISISIPNTESSNEANTESNSNPNPNLNPNTSSPVQETNIDYILNNGLVKFDNKNQSSMFFVCYKALNAFCLEMKTKYNVNIPKEFIDKQIITIIPPIIKEYTGNLKKRCKKAINIETICLGRKLDGKQCTRKKHIDSDFCKSHLIKLSNGRIDQDNNTKICNKRGRKRKVEFDPRQYDNEYITLWEDIINGQKVLIDSNSNIYTYDLKAPRYIGKKTVNTKLDLSVLEPIPATATVPSITPATTPEQITETGINLILEQPTLEQPTLEEPIQELTTPEPKQKSKSIIKKIELKNKKVISKL

Secondary structure (DSSP, 8-state):
-PPPPPPPHHHHH---------PPPPPP----PPP-------------PPPP-------------------------------HHHHHHTTSS--SSHHHHHHHHHHHHHHHHHHHHHHHHH-----HHHHHHHHHHHHHHHHHHHHHHS-----PPPPGGGB--BB-TTSSBP-SBPPTTSSS-HHHHH--TT-BTTS----------PPPPSSPPPGGGG-TT----EEEEETTEEEEE-TT-EEEES-SSSPPEEEEB-TTS-B-GGG-PPPPS------------PPP----------PPPP-PPPP----PPP-PPPP-----SSSTHHHHHHHHHHHTT-